Protein AF-A0A2U1TTC2-F1 (afdb_monomer)

Foldseek 3Di:
DDDDDDDDDDDDDDADEQDDDPDADWDWHANPDPNPGDIDTDGPQPPHLTWDWDWDDDPVDIDTQWIQTSVRDIDGPDFDADPNHTDDDPVRHDACVNVVHAHPVGDDDPDDDDQDDPDDRDDFDDPDPLAWTWDFDADPVGHTAWIFARHGSVARKTWTAGPVVRWIWIDHPPDIDIPDWDDDVPHTDDDPVVCCVVPPPPQCDDPNHHDPDDDDDDCVNVVHDDPVRVCVVPDPPPPWDKDKFQFPADPVQGAADDAQDKGKGWDPFQDQQKDKFKWWQFPNDIDGFQQDKADDPDPQWIAAWHWHDPHRTIIIIHGTNHYHDAACVGRVGPVRDGDTSHIMMMIIHDDD

Structure (mmCIF, N/CA/C/O backbone):
data_AF-A0A2U1TTC2-F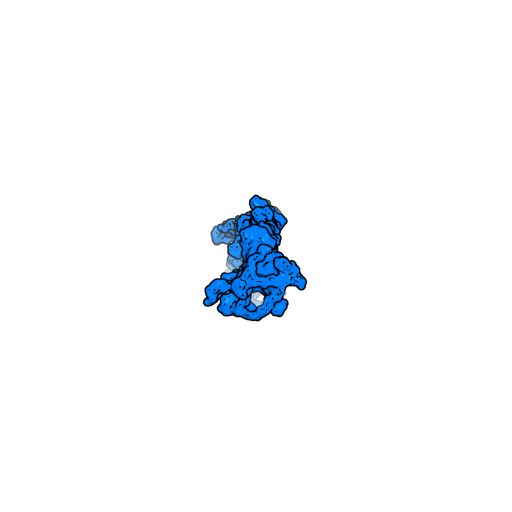1
#
_entry.id   AF-A0A2U1TTC2-F1
#
loop_
_atom_site.group_PDB
_atom_site.id
_atom_site.type_symbol
_atom_site.label_atom_id
_atom_site.label_alt_id
_atom_site.label_comp_id
_atom_site.label_asym_id
_atom_site.label_entity_id
_atom_site.label_seq_id
_atom_site.pdbx_PDB_ins_code
_atom_site.Cartn_x
_atom_site.Cartn_y
_atom_site.Cartn_z
_atom_site.occupancy
_atom_site.B_iso_or_equiv
_atom_site.auth_seq_id
_atom_site.auth_comp_id
_atom_site.auth_asym_id
_atom_site.auth_atom_id
_atom_site.pdbx_PDB_model_num
ATOM 1 N N . MET A 1 1 ? 50.979 -3.657 -69.837 1.00 48.69 1 MET A N 1
ATOM 2 C CA . MET A 1 1 ? 50.082 -3.328 -70.963 1.00 48.69 1 MET A CA 1
ATOM 3 C C . MET A 1 1 ? 49.169 -2.208 -70.510 1.00 48.69 1 MET A C 1
ATOM 5 O O . MET A 1 1 ? 48.364 -2.427 -69.617 1.00 48.69 1 MET A O 1
ATOM 9 N N . THR A 1 2 ? 49.358 -1.010 -71.051 1.00 54.16 2 THR A N 1
ATOM 10 C CA . THR A 1 2 ? 48.426 0.111 -70.911 1.00 54.16 2 THR A CA 1
ATOM 11 C C . THR A 1 2 ? 47.509 0.087 -72.127 1.00 54.16 2 THR A C 1
ATOM 13 O O . THR A 1 2 ? 47.972 0.013 -73.261 1.00 54.16 2 THR A O 1
ATOM 16 N N . GLY A 1 3 ? 46.204 0.069 -71.892 1.00 69.56 3 GLY A N 1
ATOM 17 C CA . GLY A 1 3 ? 45.194 0.078 -72.938 1.00 69.56 3 GLY A CA 1
ATOM 18 C C . GLY A 1 3 ? 44.006 0.872 -72.434 1.00 69.56 3 GLY A C 1
ATOM 19 O O . GLY A 1 3 ? 43.542 0.647 -71.319 1.00 69.56 3 GLY A O 1
ATOM 20 N N . GLN A 1 4 ? 43.555 1.828 -73.233 1.00 79.81 4 GLN A N 1
ATOM 21 C CA . GLN A 1 4 ? 42.378 2.631 -72.950 1.00 79.81 4 GLN A CA 1
ATOM 22 C C . GLN A 1 4 ? 41.343 2.325 -74.027 1.00 79.81 4 GLN A C 1
ATOM 24 O O . GLN A 1 4 ? 41.665 2.320 -75.213 1.00 79.81 4 GLN A O 1
ATOM 29 N N . LEU A 1 5 ? 40.104 2.075 -73.615 1.00 81.88 5 LEU A N 1
ATOM 30 C CA . LEU A 1 5 ? 38.966 1.988 -74.520 1.00 81.88 5 LEU A CA 1
ATOM 31 C C . LEU A 1 5 ? 38.130 3.259 -74.349 1.00 81.88 5 LEU A C 1
ATOM 33 O O . LEU A 1 5 ? 37.542 3.465 -73.291 1.00 81.88 5 LEU A O 1
ATOM 37 N N . ILE A 1 6 ? 38.104 4.114 -75.375 1.00 84.94 6 ILE A N 1
ATOM 38 C CA . ILE A 1 6 ? 37.292 5.341 -75.419 1.00 84.94 6 ILE A CA 1
ATOM 39 C C . ILE A 1 6 ? 36.127 5.109 -76.382 1.00 84.94 6 ILE A C 1
ATOM 41 O O . ILE A 1 6 ? 36.343 4.725 -77.530 1.00 84.94 6 ILE A O 1
ATOM 45 N N . ILE A 1 7 ? 34.893 5.334 -75.924 1.00 87.88 7 ILE A N 1
ATOM 46 C CA . ILE A 1 7 ? 33.671 5.152 -76.721 1.00 87.88 7 ILE A CA 1
ATOM 47 C C . ILE A 1 7 ? 32.817 6.410 -76.588 1.00 87.88 7 ILE A C 1
ATOM 49 O O . ILE A 1 7 ? 32.413 6.766 -75.488 1.00 87.88 7 ILE A O 1
ATOM 53 N N . ASN A 1 8 ? 32.528 7.070 -77.713 1.00 87.19 8 ASN A N 1
ATOM 54 C CA . ASN A 1 8 ? 31.884 8.390 -77.729 1.00 87.19 8 ASN A CA 1
ATOM 55 C C . ASN A 1 8 ? 30.349 8.366 -77.599 1.00 87.19 8 ASN A C 1
ATOM 57 O O . ASN A 1 8 ? 29.755 9.425 -77.429 1.00 87.19 8 ASN A O 1
ATOM 61 N N . ASN A 1 9 ? 29.691 7.206 -77.733 1.00 86.56 9 ASN A N 1
ATOM 62 C CA . ASN A 1 9 ? 28.224 7.128 -77.700 1.00 86.56 9 ASN A CA 1
ATOM 63 C C . ASN A 1 9 ? 27.706 5.920 -76.895 1.00 86.56 9 ASN A C 1
ATOM 65 O O . ASN A 1 9 ? 27.466 6.044 -75.700 1.00 86.56 9 ASN A O 1
ATOM 69 N N . VAL A 1 10 ? 27.573 4.734 -77.503 1.00 83.88 10 VAL A N 1
ATOM 70 C CA . VAL A 1 10 ? 27.053 3.532 -76.822 1.00 83.88 10 VAL A CA 1
ATOM 71 C C . VAL A 1 10 ? 27.993 2.347 -77.032 1.00 83.88 10 VAL A C 1
ATOM 73 O O . VAL A 1 10 ? 28.318 2.005 -78.166 1.00 83.88 10 VAL A O 1
ATOM 76 N N . LEU A 1 11 ? 28.385 1.683 -75.941 1.00 83.56 11 LEU A N 1
ATOM 77 C CA . LEU A 1 11 ? 28.982 0.346 -75.967 1.00 83.56 11 LEU A CA 1
ATOM 78 C C . LEU A 1 11 ? 27.873 -0.697 -75.802 1.00 83.56 11 LEU A C 1
ATOM 80 O O . LEU A 1 11 ? 27.229 -0.753 -74.756 1.00 83.56 11 LEU A O 1
ATOM 84 N N . LYS A 1 12 ? 27.671 -1.556 -76.805 1.00 77.88 12 LYS A N 1
ATOM 85 C CA . LYS A 1 12 ? 26.802 -2.733 -76.689 1.00 77.88 12 LYS A CA 1
ATOM 86 C C . LYS A 1 12 ? 27.653 -3.973 -76.425 1.00 77.88 12 LYS A C 1
ATOM 88 O O . LYS A 1 12 ? 28.491 -4.324 -77.248 1.00 77.88 12 LYS A O 1
ATOM 93 N N . VAL A 1 13 ? 27.397 -4.661 -75.316 1.00 74.50 13 VAL A N 1
ATOM 94 C CA . VAL A 1 13 ? 28.020 -5.953 -74.989 1.00 74.50 13 VAL A CA 1
ATOM 95 C C . VAL A 1 13 ? 26.999 -7.063 -75.253 1.00 74.50 13 VAL A C 1
ATOM 97 O O . VAL A 1 13 ? 25.886 -7.006 -74.736 1.00 74.50 13 VAL A O 1
ATOM 100 N N . ALA A 1 14 ? 27.349 -8.053 -76.077 1.00 66.56 14 ALA A N 1
ATOM 101 C CA . ALA A 1 14 ? 26.508 -9.218 -76.364 1.00 66.56 14 ALA A CA 1
ATOM 102 C C . ALA A 1 14 ? 27.113 -10.466 -75.704 1.00 66.56 14 ALA A C 1
ATOM 104 O O . ALA A 1 14 ? 28.291 -10.754 -75.901 1.00 66.56 14 ALA A O 1
ATOM 105 N N . GLY A 1 15 ? 26.319 -11.186 -74.907 1.00 65.69 15 GLY A N 1
ATOM 106 C CA . GLY A 1 15 ? 26.738 -12.401 -74.199 1.00 65.69 15 GLY A CA 1
ATOM 107 C C . GLY A 1 15 ? 25.999 -13.651 -74.684 1.00 65.69 15 GLY A C 1
ATOM 108 O O . GLY A 1 15 ? 24.868 -13.556 -75.161 1.00 65.69 15 GLY A O 1
ATOM 109 N N . GLY A 1 16 ? 26.638 -14.818 -74.558 1.00 65.88 16 GLY A N 1
ATOM 110 C CA . GLY A 1 16 ? 26.019 -16.135 -74.755 1.00 65.88 16 GLY A CA 1
ATOM 111 C C . GLY A 1 16 ? 25.424 -16.702 -73.457 1.00 65.88 16 GLY A C 1
ATOM 112 O O . GLY A 1 16 ? 25.809 -16.291 -72.361 1.00 65.88 16 GLY A O 1
ATOM 113 N N . ASN A 1 17 ? 24.490 -17.652 -73.566 1.00 69.12 17 ASN A N 1
ATOM 114 C CA . ASN A 1 17 ? 23.852 -18.282 -72.402 1.00 69.12 17 ASN A CA 1
ATOM 115 C C . ASN A 1 17 ? 24.882 -19.011 -71.516 1.00 69.12 17 ASN A C 1
ATOM 117 O O . ASN A 1 17 ? 25.714 -19.759 -72.023 1.00 69.12 17 ASN A O 1
ATOM 121 N N . GLY A 1 18 ? 24.799 -18.825 -70.191 1.00 68.00 18 GLY A N 1
ATOM 122 C CA . GLY A 1 18 ? 25.578 -19.599 -69.212 1.00 68.00 18 GLY A CA 1
ATOM 123 C C . GLY A 1 18 ? 27.082 -19.292 -69.144 1.00 68.00 18 GLY A C 1
ATOM 124 O O . GLY A 1 18 ? 27.832 -20.079 -68.574 1.00 68.00 18 GLY A O 1
ATOM 125 N N . PHE A 1 19 ? 27.544 -18.173 -69.706 1.00 72.56 19 PHE A N 1
ATOM 126 C CA . PHE A 1 19 ? 28.970 -17.840 -69.748 1.00 72.56 19 PHE A CA 1
ATOM 127 C C . PHE A 1 19 ? 29.526 -17.333 -68.398 1.00 72.56 19 PHE A C 1
ATOM 129 O O . PHE A 1 19 ? 28.945 -16.444 -67.770 1.00 72.56 19 PHE A O 1
ATOM 136 N N . LEU A 1 20 ? 30.691 -17.855 -67.989 1.00 74.06 20 LEU A N 1
ATOM 137 C CA . LEU A 1 20 ? 31.535 -17.346 -66.898 1.00 74.06 20 LEU A CA 1
ATOM 138 C C . LEU A 1 20 ? 32.937 -17.026 -67.450 1.00 74.06 20 LEU A C 1
ATOM 140 O O . LEU A 1 20 ? 33.469 -17.836 -68.212 1.00 74.06 20 LEU A O 1
ATOM 144 N N . PRO A 1 21 ? 33.566 -15.896 -67.072 1.00 84.06 21 PRO A N 1
ATOM 145 C CA . PRO A 1 21 ? 34.929 -15.599 -67.503 1.00 84.06 21 PRO A CA 1
ATOM 146 C C . PRO A 1 21 ? 35.925 -16.674 -67.050 1.00 84.06 21 PRO A C 1
ATOM 148 O O . PRO A 1 21 ? 35.938 -17.034 -65.879 1.00 84.06 21 PRO A O 1
ATOM 151 N N . GLY A 1 22 ? 36.767 -17.170 -67.962 1.00 84.69 22 GLY A N 1
ATOM 152 C CA . GLY A 1 22 ? 37.721 -18.257 -67.684 1.00 84.69 22 GLY A CA 1
ATOM 153 C C . GLY A 1 22 ? 39.096 -17.814 -67.166 1.00 84.69 22 GLY A C 1
ATOM 154 O O . GLY A 1 22 ? 39.973 -18.650 -66.969 1.00 84.69 22 GLY A O 1
ATOM 155 N N . SER A 1 23 ? 39.324 -16.512 -66.984 1.00 88.00 23 SER A N 1
ATOM 156 C CA . SER A 1 23 ? 40.625 -15.956 -66.600 1.00 88.00 23 SER A CA 1
ATOM 157 C C . SER A 1 23 ? 40.490 -14.797 -65.615 1.00 88.00 23 SER A C 1
ATOM 159 O O . SER A 1 23 ? 39.465 -14.113 -65.560 1.00 88.00 23 SER A O 1
ATOM 161 N N . GLN A 1 24 ? 41.541 -14.586 -64.813 1.00 89.88 24 GLN A N 1
ATOM 162 C CA . GLN A 1 24 ? 41.590 -13.519 -63.814 1.00 89.88 24 GLN A CA 1
ATOM 163 C C . GLN A 1 24 ? 41.398 -12.137 -64.454 1.00 89.88 24 GLN A C 1
ATOM 165 O O . GLN A 1 24 ? 42.012 -11.839 -65.474 1.00 89.88 24 GLN A O 1
ATOM 170 N N . GLY A 1 25 ? 40.565 -11.295 -63.839 1.00 87.50 25 GLY A N 1
ATOM 171 C CA . GLY A 1 25 ? 40.319 -9.930 -64.302 1.00 87.50 25 GLY A CA 1
ATOM 172 C C . GLY A 1 25 ? 38.913 -9.422 -63.992 1.00 87.50 25 GLY A C 1
ATOM 173 O O . GLY A 1 25 ? 38.082 -10.148 -63.443 1.00 87.50 25 GLY A O 1
ATOM 174 N N . ALA A 1 26 ? 38.663 -8.166 -64.359 1.00 88.19 26 ALA A N 1
ATOM 175 C CA . ALA A 1 26 ? 37.343 -7.550 -64.320 1.00 88.19 26 ALA A CA 1
ATOM 176 C C . ALA A 1 26 ? 36.621 -7.769 -65.657 1.00 88.19 26 ALA A C 1
ATOM 178 O O . ALA A 1 26 ? 37.182 -7.517 -66.722 1.00 88.19 26 ALA A O 1
ATOM 179 N N . HIS A 1 27 ? 35.374 -8.221 -65.596 1.00 86.38 27 HIS A N 1
ATOM 180 C CA . HIS A 1 27 ? 34.552 -8.575 -66.749 1.00 86.38 27 HIS A CA 1
ATOM 181 C C . HIS A 1 27 ? 33.156 -7.965 -66.608 1.00 86.38 27 HIS A C 1
ATOM 183 O O . HIS A 1 27 ? 32.620 -7.877 -65.503 1.00 86.38 27 HIS A O 1
ATOM 189 N N . ILE A 1 28 ? 32.550 -7.584 -67.734 1.00 86.69 28 ILE A N 1
ATOM 190 C CA . ILE A 1 28 ? 31.126 -7.238 -67.824 1.00 86.69 28 ILE A CA 1
ATOM 191 C C . ILE A 1 28 ? 30.448 -8.354 -68.614 1.00 86.69 28 ILE A C 1
ATOM 193 O O . ILE A 1 28 ? 30.819 -8.621 -69.757 1.00 86.69 28 ILE A O 1
ATOM 197 N N . CYS A 1 29 ? 29.469 -9.021 -68.010 1.00 79.94 29 CYS A N 1
ATOM 198 C CA . CYS A 1 29 ? 28.722 -10.111 -68.634 1.00 79.94 29 CYS A CA 1
ATOM 199 C C . CYS A 1 29 ? 27.241 -9.730 -68.767 1.00 79.94 29 CYS A C 1
ATOM 201 O O . CYS A 1 29 ? 26.704 -9.002 -67.936 1.00 79.94 29 CYS A O 1
ATOM 203 N N . TRP A 1 30 ? 26.567 -10.239 -69.800 1.00 78.50 30 TRP A N 1
ATOM 204 C CA . TRP A 1 30 ? 25.139 -10.011 -70.052 1.00 78.50 30 TRP A CA 1
ATOM 205 C C . TRP A 1 30 ? 24.421 -11.351 -70.259 1.00 78.50 30 TRP A C 1
ATOM 207 O O . TRP A 1 30 ? 24.983 -12.247 -70.887 1.00 78.50 30 TRP A O 1
ATOM 217 N N . ASN A 1 31 ? 23.180 -11.487 -69.770 1.00 72.94 31 ASN A N 1
ATOM 218 C CA . ASN A 1 31 ? 22.322 -12.678 -69.937 1.00 72.94 31 ASN A CA 1
ATOM 219 C C . ASN A 1 31 ? 22.874 -13.990 -69.346 1.00 72.94 31 ASN A C 1
ATOM 221 O O . ASN A 1 31 ? 22.498 -15.077 -69.786 1.00 72.94 31 ASN A O 1
ATOM 225 N N . ARG A 1 32 ? 23.708 -13.925 -68.300 1.00 72.19 32 ARG A N 1
ATOM 226 C CA . ARG A 1 32 ? 24.266 -15.130 -67.659 1.00 72.19 32 ARG A CA 1
ATOM 227 C C . ARG A 1 32 ? 23.190 -16.126 -67.197 1.00 72.19 32 ARG A C 1
ATOM 229 O O . ARG A 1 32 ? 23.394 -17.331 -67.306 1.00 72.19 32 ARG A O 1
ATOM 236 N N . VAL A 1 33 ? 22.049 -15.638 -66.703 1.00 71.06 33 VAL A N 1
ATOM 237 C CA . VAL A 1 33 ? 20.916 -16.467 -66.256 1.00 71.06 33 VAL A CA 1
ATOM 238 C C . VAL A 1 33 ? 19.823 -16.483 -67.332 1.00 71.06 33 VAL A C 1
ATOM 240 O O . VAL A 1 33 ? 19.015 -15.558 -67.380 1.00 71.06 33 VAL A O 1
ATOM 243 N N . ASN A 1 34 ? 19.823 -17.510 -68.194 1.00 68.50 34 ASN A N 1
ATOM 244 C CA . ASN A 1 34 ? 18.779 -17.881 -69.173 1.00 68.50 34 ASN A CA 1
ATOM 245 C C . ASN A 1 34 ? 17.936 -16.721 -69.757 1.00 68.50 34 ASN A C 1
ATOM 247 O O . ASN A 1 34 ? 16.712 -16.742 -69.673 1.00 68.50 34 ASN A O 1
ATOM 251 N N . GLY A 1 35 ? 18.570 -15.696 -70.338 1.00 67.12 35 GLY A N 1
ATOM 252 C CA . GLY A 1 35 ? 17.855 -14.609 -71.031 1.00 67.12 35 GLY A CA 1
ATOM 253 C C . GLY A 1 35 ? 17.111 -13.603 -70.137 1.00 67.12 35 GLY A C 1
ATOM 254 O O . GLY A 1 35 ? 16.338 -12.803 -70.651 1.00 67.12 35 GLY A O 1
ATOM 255 N N . SER A 1 36 ? 17.360 -13.595 -68.822 1.00 72.69 36 SER A N 1
ATOM 256 C CA . SER A 1 36 ? 16.731 -12.679 -67.847 1.00 72.69 36 SER A CA 1
ATOM 257 C C . SER A 1 36 ? 17.134 -11.198 -67.959 1.00 72.69 36 SER A C 1
ATOM 259 O O . SER A 1 36 ? 16.668 -10.384 -67.167 1.00 72.69 36 SER A O 1
ATOM 261 N N . GLY A 1 37 ? 18.004 -10.816 -68.902 1.00 73.94 37 GLY A N 1
ATOM 262 C CA . GLY A 1 37 ? 18.391 -9.415 -69.116 1.00 73.94 37 GLY A CA 1
ATOM 263 C C . GLY A 1 37 ? 19.334 -8.829 -68.059 1.00 73.94 37 GLY A C 1
ATOM 264 O O . GLY A 1 37 ? 19.561 -7.623 -68.053 1.00 73.94 37 GLY A O 1
ATOM 265 N N . ARG A 1 38 ? 19.884 -9.647 -67.152 1.00 80.44 38 ARG A N 1
ATOM 266 C CA . ARG A 1 38 ? 20.787 -9.183 -66.089 1.00 80.44 38 ARG A CA 1
ATOM 267 C C . ARG A 1 38 ? 22.194 -8.881 -66.620 1.00 80.44 38 ARG A C 1
ATOM 269 O O . ARG A 1 38 ? 22.813 -9.735 -67.261 1.00 80.44 38 ARG A O 1
ATOM 276 N N . THR A 1 39 ? 22.707 -7.704 -66.265 1.00 83.44 39 THR A N 1
ATOM 277 C CA . THR A 1 39 ? 24.129 -7.343 -66.371 1.00 83.44 39 THR A CA 1
ATOM 278 C C . THR A 1 39 ? 24.859 -7.751 -65.098 1.00 83.44 39 THR A C 1
ATOM 280 O O . THR A 1 39 ? 24.407 -7.436 -63.998 1.00 83.44 39 THR A O 1
ATOM 283 N N . ASP A 1 40 ? 26.006 -8.404 -65.238 1.00 85.12 40 ASP A N 1
ATOM 284 C CA . ASP A 1 40 ? 26.889 -8.754 -64.131 1.00 85.12 40 ASP A CA 1
ATOM 285 C C . ASP A 1 40 ? 28.235 -8.032 -64.283 1.00 85.12 40 ASP A C 1
ATOM 287 O O . ASP A 1 40 ? 28.845 -8.048 -65.354 1.00 85.12 40 ASP A O 1
ATOM 291 N N . LEU A 1 41 ? 28.717 -7.441 -63.190 1.00 89.12 41 LEU A N 1
ATOM 292 C CA . LEU A 1 41 ? 30.112 -7.032 -63.039 1.00 89.12 41 LEU A CA 1
ATOM 293 C C . LEU A 1 41 ? 30.835 -8.160 -62.305 1.00 89.12 41 LEU A C 1
ATOM 295 O O . LEU A 1 41 ? 30.484 -8.491 -61.172 1.00 89.12 41 LEU A O 1
ATOM 299 N N . VAL A 1 42 ? 31.817 -8.781 -62.950 1.00 88.38 42 VAL A N 1
ATOM 300 C CA . VAL A 1 42 ? 32.493 -9.974 -62.435 1.00 88.38 42 VAL A CA 1
ATOM 301 C C . VAL A 1 42 ? 33.971 -9.680 -62.249 1.00 88.38 42 VAL A C 1
ATOM 303 O O . VAL A 1 42 ? 34.690 -9.449 -63.213 1.00 88.38 42 VAL A O 1
ATOM 306 N N . ASN A 1 43 ? 34.448 -9.756 -61.011 1.00 90.88 43 ASN A N 1
ATOM 307 C CA . ASN A 1 43 ? 35.872 -9.841 -60.727 1.00 90.88 43 ASN A CA 1
ATOM 308 C C . ASN A 1 43 ? 36.245 -11.322 -60.593 1.00 90.88 43 ASN A C 1
ATOM 310 O O . ASN A 1 43 ? 36.044 -11.933 -59.539 1.00 90.88 43 ASN A O 1
ATOM 314 N N . HIS A 1 44 ? 36.781 -11.917 -61.658 1.00 91.38 44 HIS A N 1
ATOM 315 C CA . HIS A 1 44 ? 37.331 -13.265 -61.596 1.00 91.38 44 HIS A CA 1
ATOM 316 C C . HIS A 1 44 ? 38.650 -13.201 -60.823 1.00 91.38 44 HIS A C 1
ATOM 318 O O . HIS A 1 44 ? 39.675 -12.769 -61.344 1.00 91.38 44 HIS A O 1
ATOM 324 N N . LYS A 1 45 ? 38.639 -13.616 -59.555 1.00 89.31 45 LYS A N 1
ATOM 325 C CA . LYS A 1 45 ? 39.786 -13.446 -58.649 1.00 89.31 45 LYS A CA 1
ATOM 326 C C . LYS A 1 45 ? 40.989 -14.345 -58.969 1.00 89.31 45 LYS A C 1
ATOM 328 O O . LYS A 1 45 ? 42.081 -14.095 -58.458 1.00 89.31 45 LYS A O 1
ATOM 333 N N . GLY A 1 46 ? 40.807 -15.388 -59.784 1.00 88.81 46 GLY A N 1
ATOM 334 C CA . GLY A 1 46 ? 41.812 -16.441 -59.965 1.00 88.81 46 GLY A CA 1
ATOM 335 C C . GLY A 1 46 ? 42.232 -17.037 -58.613 1.00 88.81 46 GLY A C 1
ATOM 336 O O . GLY A 1 46 ? 41.385 -17.339 -57.767 1.00 88.81 46 GLY A O 1
ATOM 337 N N . ASN A 1 47 ? 43.542 -17.121 -58.375 1.00 87.81 47 ASN A N 1
ATOM 338 C CA . ASN A 1 47 ? 44.102 -17.582 -57.097 1.00 87.81 47 ASN A CA 1
ATOM 339 C C . ASN A 1 47 ? 44.174 -16.484 -56.013 1.00 87.81 47 ASN A C 1
ATOM 341 O O . ASN A 1 47 ? 44.523 -16.779 -54.876 1.00 87.81 47 ASN A O 1
ATOM 345 N N . GLY A 1 48 ? 43.848 -15.227 -56.339 1.00 88.94 48 GLY A N 1
ATOM 346 C CA . GLY A 1 48 ? 43.877 -14.106 -55.395 1.00 88.94 48 GLY A CA 1
ATOM 347 C C . GLY A 1 48 ? 42.615 -13.977 -54.530 1.00 88.94 48 GLY A C 1
ATOM 348 O O . GLY A 1 48 ? 41.669 -14.765 -54.644 1.00 88.94 48 GLY A O 1
ATOM 349 N N . GLY A 1 49 ? 42.595 -12.940 -53.682 1.00 86.38 49 GLY A N 1
ATOM 350 C CA . GLY A 1 49 ? 41.445 -12.581 -52.841 1.00 86.38 49 GLY A CA 1
ATOM 351 C C . GLY A 1 49 ? 40.274 -11.990 -53.635 1.00 86.38 49 GLY A C 1
ATOM 352 O O . GLY A 1 49 ? 39.132 -12.381 -53.422 1.00 86.38 49 GLY A O 1
ATOM 353 N N . GLY A 1 50 ? 40.555 -11.128 -54.615 1.00 90.75 50 GLY A N 1
ATOM 354 C CA . GLY A 1 50 ? 39.526 -10.425 -55.388 1.00 90.75 50 GLY A CA 1
ATOM 355 C C . GLY A 1 50 ? 38.791 -9.340 -54.592 1.00 90.75 50 GLY A C 1
ATOM 356 O O . GLY A 1 50 ? 39.188 -9.014 -53.477 1.00 90.75 50 GLY A O 1
ATOM 357 N N . GLY A 1 51 ? 37.736 -8.778 -55.185 1.00 93.06 51 GLY A N 1
ATOM 358 C CA . GLY A 1 51 ? 36.905 -7.727 -54.594 1.00 93.06 51 GLY A CA 1
ATOM 359 C C . GLY A 1 51 ? 36.541 -6.644 -55.609 1.00 93.06 51 GLY A C 1
ATOM 360 O O . GLY A 1 51 ? 36.858 -6.764 -56.794 1.00 93.06 51 GLY A O 1
ATOM 361 N N . PHE A 1 52 ? 35.893 -5.587 -55.130 1.00 95.38 52 PHE A N 1
ATOM 362 C CA . PHE A 1 52 ? 35.624 -4.364 -55.890 1.00 95.38 52 PHE A CA 1
ATOM 363 C C . PHE A 1 52 ? 35.917 -3.148 -55.016 1.00 95.38 52 PHE A C 1
ATOM 365 O O . PHE A 1 52 ? 35.604 -3.169 -53.830 1.00 95.38 52 PHE A O 1
ATOM 372 N N . VAL A 1 53 ? 36.485 -2.090 -55.593 1.00 94.81 53 VAL A N 1
ATOM 373 C CA . VAL A 1 53 ? 36.740 -0.826 -54.889 1.00 94.81 53 VAL A CA 1
ATOM 374 C C . VAL A 1 53 ? 36.275 0.333 -55.763 1.00 94.81 53 VAL A C 1
ATOM 376 O O . VAL A 1 53 ? 36.529 0.342 -56.967 1.00 94.81 53 VAL A O 1
ATOM 379 N N . PHE A 1 54 ? 35.595 1.300 -55.155 1.00 95.75 54 PHE A N 1
ATOM 380 C CA . PHE A 1 54 ? 35.115 2.517 -55.798 1.00 95.75 54 PHE A CA 1
ATOM 381 C C . PHE A 1 54 ? 35.961 3.697 -55.315 1.00 95.75 54 PHE A C 1
ATOM 383 O O . PHE A 1 54 ? 35.887 4.064 -54.145 1.00 95.75 54 PHE A O 1
ATOM 390 N N . TRP A 1 55 ? 36.752 4.287 -56.211 1.00 95.19 55 TRP A N 1
ATOM 391 C CA . TRP A 1 55 ? 37.600 5.451 -55.937 1.00 95.19 55 TRP A CA 1
ATOM 392 C C . TRP A 1 55 ? 37.007 6.717 -56.556 1.00 95.19 55 TRP A C 1
ATOM 394 O O . TRP A 1 55 ? 36.355 6.655 -57.599 1.00 95.19 55 TRP A O 1
ATOM 404 N N . ASN A 1 56 ? 37.253 7.861 -55.928 1.00 95.25 56 ASN A N 1
ATOM 405 C CA . ASN A 1 56 ? 36.971 9.180 -56.480 1.00 95.25 56 ASN A CA 1
ATOM 406 C C . ASN A 1 56 ? 38.149 10.114 -56.208 1.00 95.25 56 ASN A C 1
ATOM 408 O O . ASN A 1 56 ? 38.693 10.117 -55.102 1.00 95.25 56 ASN A O 1
ATOM 412 N N . GLY A 1 57 ? 38.530 10.917 -57.193 1.00 92.44 57 GLY A N 1
ATOM 413 C CA . GLY A 1 57 ? 39.723 11.741 -57.093 1.00 92.44 57 GLY A CA 1
ATOM 414 C C . GLY A 1 57 ? 40.197 12.283 -58.431 1.00 92.44 57 GLY A C 1
ATOM 415 O O . GLY A 1 57 ? 39.547 12.098 -59.461 1.00 92.44 57 GLY A O 1
ATOM 416 N N . ASP A 1 58 ? 41.348 12.936 -58.399 1.00 94.31 58 ASP A N 1
ATOM 417 C CA . ASP A 1 58 ? 42.039 13.495 -59.555 1.00 94.31 58 ASP A CA 1
ATOM 418 C C . ASP A 1 58 ? 43.392 12.795 -59.794 1.00 94.31 58 ASP A C 1
ATOM 420 O O . ASP A 1 58 ? 43.680 11.722 -59.253 1.00 94.31 58 ASP A O 1
ATOM 424 N N . ASP A 1 59 ? 44.220 13.378 -60.659 1.00 90.81 59 ASP A N 1
ATOM 425 C CA . ASP A 1 59 ? 45.550 12.877 -61.011 1.00 90.81 59 ASP A CA 1
ATOM 426 C C . ASP A 1 59 ? 46.562 12.941 -59.852 1.00 90.81 59 ASP A C 1
ATOM 428 O O . ASP A 1 59 ? 47.664 12.404 -59.968 1.00 90.81 59 ASP A O 1
ATOM 432 N N . LYS A 1 60 ? 46.201 13.577 -58.732 1.00 92.56 60 LYS A N 1
ATOM 433 C CA . LYS A 1 60 ? 47.083 13.843 -57.588 1.00 92.56 60 LYS A CA 1
ATOM 434 C C . LYS A 1 60 ? 46.570 13.243 -56.284 1.00 92.56 60 LYS A C 1
ATOM 436 O O . LYS A 1 60 ? 47.373 12.996 -55.385 1.00 92.56 60 LYS A O 1
ATOM 441 N N . SER A 1 61 ? 45.267 13.007 -56.152 1.00 93.62 61 SER A N 1
ATOM 442 C CA . SER A 1 61 ? 44.641 12.500 -54.933 1.00 93.62 61 SER A CA 1
ATOM 443 C C . SER A 1 61 ? 43.464 11.585 -55.245 1.00 93.62 61 SER A C 1
ATOM 445 O O . SER A 1 61 ? 42.608 11.919 -56.054 1.00 93.62 61 SER A O 1
ATOM 447 N N . GLN A 1 62 ? 43.398 10.435 -54.575 1.00 94.19 62 GLN A N 1
ATOM 448 C CA . GLN A 1 62 ? 42.332 9.443 -54.722 1.00 94.19 62 GLN A CA 1
ATOM 449 C C . GLN A 1 62 ? 41.773 9.079 -53.343 1.00 94.19 62 GLN A C 1
ATOM 451 O O . GLN A 1 62 ? 42.532 8.860 -52.401 1.00 94.19 62 GLN A O 1
ATOM 456 N N . THR A 1 63 ? 40.447 9.003 -53.224 1.00 94.94 63 THR A N 1
ATOM 457 C CA . THR A 1 63 ? 39.722 8.623 -52.000 1.00 94.94 63 THR A CA 1
ATOM 458 C C . THR A 1 63 ? 38.813 7.429 -52.270 1.00 94.94 63 THR A C 1
ATOM 460 O O . THR A 1 63 ? 38.029 7.444 -53.219 1.00 94.94 63 THR A O 1
ATOM 463 N N . GLU A 1 64 ? 38.885 6.396 -51.431 1.00 96.19 64 GLU A N 1
ATOM 464 C CA . GLU A 1 64 ? 37.973 5.252 -51.504 1.00 96.19 64 GLU A CA 1
ATOM 465 C C . GLU A 1 64 ? 36.597 5.657 -50.962 1.00 96.19 64 GLU A C 1
ATOM 467 O O . GLU A 1 64 ? 36.471 6.138 -49.834 1.00 96.19 64 GLU A O 1
ATOM 472 N N . LEU A 1 65 ? 35.550 5.451 -51.756 1.00 96.31 65 LEU A N 1
ATOM 473 C CA . LEU A 1 65 ? 34.163 5.682 -51.354 1.00 96.31 65 LEU A CA 1
ATOM 474 C C . LEU A 1 65 ? 33.554 4.440 -50.695 1.00 96.31 65 LEU A C 1
ATOM 476 O O 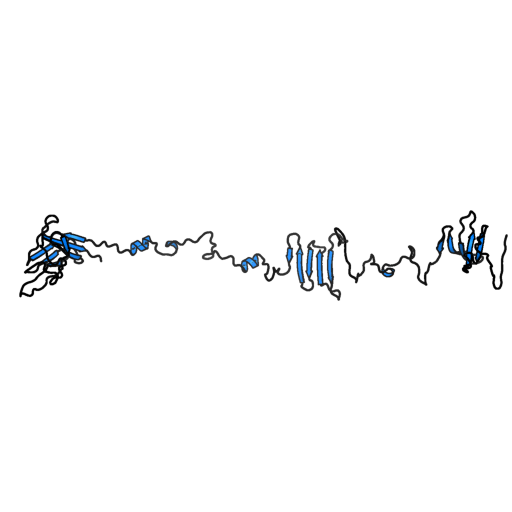. LEU A 1 65 ? 32.853 4.553 -49.685 1.00 96.31 65 LEU A O 1
ATOM 480 N N . ALA A 1 66 ? 33.805 3.269 -51.283 1.00 97.38 66 ALA A N 1
ATOM 481 C CA . ALA A 1 66 ? 33.331 1.981 -50.797 1.00 97.38 66 ALA A CA 1
ATOM 482 C C . ALA A 1 66 ? 34.143 0.819 -51.389 1.00 97.38 66 ALA A C 1
ATOM 484 O O . ALA A 1 66 ? 34.681 0.928 -52.494 1.00 97.38 66 ALA A O 1
ATOM 485 N N . SER A 1 67 ? 34.137 -0.326 -50.712 1.00 96.50 67 SER A N 1
ATOM 486 C CA . SER A 1 67 ? 34.704 -1.575 -51.218 1.00 96.50 67 SER A CA 1
ATOM 487 C C . SER A 1 67 ? 33.882 -2.801 -50.837 1.00 96.50 67 SER A C 1
ATOM 489 O O . SER A 1 67 ? 33.230 -2.851 -49.798 1.00 96.50 67 SER A O 1
ATOM 491 N N . LEU A 1 68 ? 33.923 -3.814 -51.699 1.00 96.75 68 LEU A N 1
ATOM 492 C CA . LEU A 1 68 ? 33.478 -5.175 -51.426 1.00 96.75 68 LEU A CA 1
ATOM 493 C C . LEU A 1 68 ? 34.718 -6.054 -51.304 1.00 96.75 68 LEU A C 1
ATOM 495 O O . LEU A 1 68 ? 35.460 -6.216 -52.278 1.00 96.75 68 LEU A O 1
ATOM 499 N N . ASN A 1 69 ? 34.944 -6.624 -50.122 1.00 94.44 69 ASN A N 1
ATOM 500 C CA . ASN A 1 69 ? 36.068 -7.534 -49.916 1.00 94.44 69 ASN A CA 1
ATOM 501 C C . ASN A 1 69 ? 35.800 -8.922 -50.533 1.00 94.44 69 ASN A C 1
ATOM 503 O O . ASN A 1 69 ? 34.716 -9.218 -51.039 1.00 94.44 69 ASN A O 1
ATOM 507 N N . SER A 1 70 ? 36.790 -9.808 -50.446 1.00 91.25 70 SER A N 1
ATOM 508 C CA . SER A 1 70 ? 36.711 -11.185 -50.951 1.00 91.25 70 SER A CA 1
ATOM 509 C C . SER A 1 70 ? 35.627 -12.050 -50.294 1.00 91.25 70 SER A C 1
ATOM 511 O O . SER A 1 70 ? 35.196 -13.038 -50.885 1.00 91.25 70 SER A O 1
ATOM 513 N N . ALA A 1 71 ? 35.177 -11.681 -49.091 1.00 92.69 71 ALA A N 1
ATOM 514 C CA . ALA A 1 71 ? 34.097 -12.339 -48.360 1.00 92.69 71 ALA A CA 1
ATOM 515 C C . ALA A 1 71 ? 32.706 -11.751 -48.681 1.00 92.69 71 ALA A C 1
ATOM 517 O O . ALA A 1 71 ? 31.706 -12.225 -48.149 1.00 92.69 71 ALA A O 1
ATOM 518 N N . GLY A 1 72 ? 32.628 -10.722 -49.533 1.00 93.00 72 GLY A N 1
ATOM 519 C CA . GLY A 1 72 ? 31.381 -10.043 -49.894 1.00 93.00 72 GLY A CA 1
ATOM 520 C C . GLY A 1 72 ? 30.906 -8.999 -48.879 1.00 93.00 72 GLY A C 1
ATOM 521 O O . GLY A 1 72 ? 29.776 -8.529 -48.978 1.00 93.00 72 GLY A O 1
ATOM 522 N N . SER A 1 73 ? 31.737 -8.617 -47.906 1.00 95.50 73 SER A N 1
ATOM 523 C CA . SER A 1 73 ? 31.413 -7.534 -46.973 1.00 95.50 73 SER A CA 1
ATOM 524 C C . SER A 1 73 ? 31.595 -6.175 -47.643 1.00 95.50 73 SER A C 1
ATOM 526 O O . SER A 1 73 ? 32.648 -5.912 -48.226 1.00 95.50 73 SER A O 1
ATOM 528 N N . LEU A 1 74 ? 30.579 -5.319 -47.525 1.00 95.19 74 LEU A N 1
ATOM 529 C CA . LEU A 1 74 ? 30.610 -3.936 -47.988 1.00 95.19 74 LEU A CA 1
ATOM 530 C C . LEU A 1 74 ? 31.179 -3.022 -46.897 1.00 95.19 74 LEU A C 1
ATOM 532 O O . LEU A 1 74 ? 30.636 -2.948 -45.796 1.00 95.19 74 LEU A O 1
ATOM 536 N N . PHE A 1 75 ? 32.222 -2.278 -47.237 1.00 94.94 75 PHE A N 1
ATOM 537 C CA . PHE A 1 75 ? 32.771 -1.187 -46.444 1.00 94.94 75 PHE A CA 1
ATOM 538 C C . PHE A 1 75 ? 32.446 0.121 -47.152 1.00 94.94 75 PHE A C 1
ATOM 540 O O . PHE A 1 75 ? 32.584 0.218 -48.367 1.00 94.94 75 PHE A O 1
ATOM 547 N N . VAL A 1 76 ? 31.980 1.118 -46.405 1.00 95.25 76 VAL A N 1
ATOM 548 C CA . VAL A 1 76 ? 31.630 2.435 -46.946 1.00 95.25 76 VAL A CA 1
ATOM 549 C C . VAL A 1 76 ? 32.298 3.485 -46.078 1.00 95.25 76 VAL A C 1
ATOM 551 O O . VAL A 1 76 ? 32.128 3.466 -44.859 1.00 95.25 76 VAL A O 1
ATOM 554 N N . THR A 1 77 ? 33.026 4.407 -46.702 1.00 93.62 77 THR A N 1
ATOM 555 C CA . THR A 1 77 ? 33.707 5.507 -46.001 1.00 93.62 77 THR A CA 1
ATOM 556 C C . THR A 1 77 ? 32.704 6.516 -45.440 1.00 93.62 77 THR A C 1
ATOM 558 O O . THR A 1 77 ? 32.909 7.092 -44.376 1.00 93.62 77 THR A O 1
ATOM 561 N N . GLY A 1 78 ? 31.597 6.726 -46.158 1.00 92.31 78 GLY A N 1
ATOM 562 C CA . GLY A 1 78 ? 30.511 7.619 -45.765 1.00 92.31 78 GLY A CA 1
ATOM 563 C C . GLY A 1 78 ? 29.359 6.911 -45.050 1.00 92.31 78 GLY A C 1
ATOM 564 O O . GLY A 1 78 ? 29.510 6.255 -44.019 1.00 92.31 78 GLY A O 1
ATOM 565 N N . THR A 1 79 ? 28.153 7.086 -45.588 1.00 94.12 79 THR A N 1
ATOM 566 C CA . THR A 1 79 ? 26.925 6.554 -44.996 1.00 94.12 79 THR A CA 1
ATOM 567 C C . THR A 1 79 ? 26.265 5.503 -45.878 1.00 94.12 79 THR A C 1
ATOM 569 O O . THR A 1 79 ? 26.309 5.577 -47.099 1.00 94.12 79 THR A O 1
ATOM 572 N N . ILE A 1 80 ? 25.612 4.536 -45.238 1.00 95.00 80 ILE A N 1
ATOM 573 C CA . ILE A 1 80 ? 24.662 3.620 -45.869 1.00 95.00 80 ILE A CA 1
ATOM 574 C C . ILE A 1 80 ? 23.265 4.165 -45.583 1.00 95.00 80 ILE A C 1
ATOM 576 O O . ILE A 1 80 ? 22.866 4.259 -44.416 1.00 95.00 80 ILE A O 1
ATOM 580 N N . SER A 1 81 ? 22.542 4.536 -46.633 1.00 94.69 81 SER A N 1
ATOM 581 C CA . SER A 1 81 ? 21.175 5.037 -46.528 1.00 94.69 81 SER A CA 1
ATOM 582 C C . SER A 1 81 ? 20.230 4.165 -47.346 1.00 94.69 81 SER A C 1
ATOM 584 O O . SER A 1 81 ? 20.527 3.841 -48.492 1.00 94.69 81 SER A O 1
ATOM 586 N N . GLU A 1 82 ? 19.092 3.808 -46.764 1.00 95.50 82 GLU A N 1
ATOM 587 C CA . GLU A 1 82 ? 18.011 3.064 -47.404 1.00 95.50 82 GLU A CA 1
ATOM 588 C C . GLU A 1 82 ? 16.792 3.981 -47.505 1.00 95.50 82 GLU A C 1
ATOM 590 O O . GLU A 1 82 ? 16.372 4.576 -46.513 1.00 95.50 82 GLU A O 1
ATOM 595 N N . SER A 1 83 ? 16.252 4.157 -48.715 1.00 95.06 83 SER A N 1
ATOM 596 C CA . SER A 1 83 ? 15.109 5.054 -48.970 1.00 95.06 83 SER A CA 1
ATOM 597 C C . SER A 1 83 ? 15.285 6.467 -48.379 1.00 95.06 83 SER A C 1
ATOM 599 O O . SER A 1 83 ? 14.355 7.065 -47.841 1.00 95.06 83 SER A O 1
ATOM 601 N N . GLY A 1 84 ? 16.513 6.999 -48.432 1.00 93.19 84 GLY A N 1
ATOM 602 C CA . GLY A 1 84 ? 16.858 8.320 -47.893 1.00 93.19 84 GLY A CA 1
ATOM 603 C C . GLY A 1 84 ? 17.022 8.388 -46.368 1.00 93.19 84 GLY A C 1
ATOM 604 O O . GLY A 1 84 ? 17.240 9.474 -45.834 1.00 93.19 84 GLY A O 1
ATOM 605 N N . LYS A 1 85 ? 16.941 7.263 -45.646 1.00 93.81 85 LYS A N 1
ATOM 606 C CA . LYS A 1 85 ? 17.169 7.181 -44.196 1.00 93.81 85 LYS A CA 1
ATOM 607 C C . LYS A 1 85 ? 18.495 6.498 -43.894 1.00 93.81 85 LYS A C 1
ATOM 609 O O . LYS A 1 85 ? 18.827 5.483 -44.498 1.00 93.81 85 LYS A O 1
ATOM 614 N N . ARG A 1 86 ? 19.255 7.035 -42.938 1.00 94.50 86 ARG A N 1
ATOM 615 C CA . ARG A 1 86 ? 20.518 6.427 -42.508 1.00 94.50 86 ARG A CA 1
ATOM 616 C C . ARG A 1 86 ? 20.241 5.094 -41.814 1.00 94.50 86 ARG A C 1
ATOM 618 O O . ARG A 1 86 ? 19.494 5.048 -40.844 1.00 94.50 86 ARG A O 1
ATOM 625 N N . VAL A 1 87 ? 20.915 4.038 -42.259 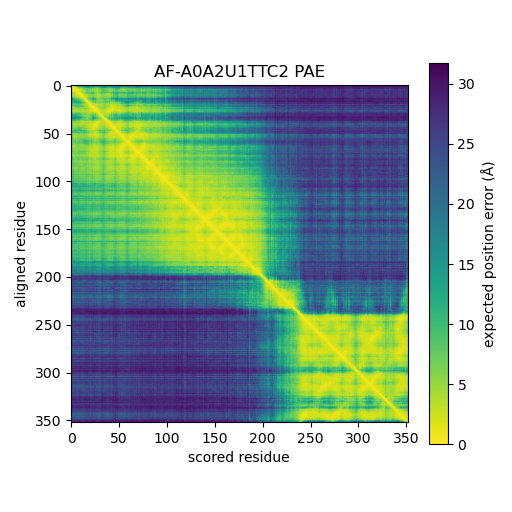1.00 95.69 87 VAL A N 1
ATOM 626 C CA . VAL A 1 87 ? 20.843 2.715 -41.624 1.00 95.69 87 VAL A CA 1
ATOM 627 C C . VAL A 1 87 ? 21.470 2.751 -40.224 1.00 95.69 87 VAL A C 1
ATOM 629 O O . VAL A 1 87 ? 22.554 3.319 -40.031 1.00 95.69 87 VAL A O 1
ATOM 632 N N . TYR A 1 88 ? 20.801 2.148 -39.239 1.00 96.25 88 TYR A N 1
ATOM 633 C CA . TYR A 1 88 ? 21.312 2.024 -37.873 1.00 96.25 88 TYR A CA 1
ATOM 634 C C . TYR A 1 88 ? 22.486 1.037 -37.783 1.00 96.25 88 TYR A C 1
ATOM 636 O O . TYR A 1 88 ? 22.505 -0.001 -38.438 1.00 96.25 88 TYR A O 1
ATOM 644 N N . SER A 1 89 ? 23.494 1.369 -36.976 1.00 93.25 89 SER A N 1
ATOM 645 C CA . SER A 1 89 ? 24.704 0.556 -36.761 1.00 93.25 89 SER A CA 1
ATOM 646 C C . SER A 1 89 ? 25.373 0.925 -35.429 1.00 93.25 89 SER A C 1
ATOM 648 O O . SER A 1 89 ? 24.997 1.929 -34.829 1.00 93.25 89 SER A O 1
ATOM 650 N N . PRO A 1 90 ? 26.413 0.216 -34.956 1.00 94.31 90 PRO A N 1
ATOM 651 C CA . PRO A 1 90 ? 27.184 0.666 -33.793 1.00 94.31 90 PRO A CA 1
ATOM 652 C C . PRO A 1 90 ? 27.767 2.089 -33.921 1.00 94.31 90 PRO A C 1
ATOM 654 O O . PRO A 1 90 ? 27.939 2.755 -32.902 1.00 94.31 90 PRO A O 1
ATOM 657 N N . ASN A 1 91 ? 28.004 2.569 -35.150 1.00 91.38 91 ASN A N 1
ATOM 658 C CA . ASN A 1 91 ? 28.455 3.937 -35.451 1.00 91.38 91 ASN A CA 1
ATOM 659 C C . ASN A 1 91 ? 27.296 4.927 -35.707 1.00 91.38 91 ASN A C 1
ATOM 661 O O . ASN A 1 91 ? 27.525 6.124 -35.832 1.00 91.38 91 ASN A O 1
ATOM 665 N N . ASN A 1 92 ? 26.057 4.438 -35.798 1.00 93.50 92 ASN A N 1
ATOM 666 C CA . ASN A 1 92 ? 24.824 5.220 -35.921 1.00 93.50 92 ASN A CA 1
ATOM 667 C C . ASN A 1 92 ? 23.732 4.535 -35.087 1.00 93.50 92 ASN A C 1
ATOM 669 O O . ASN A 1 92 ? 22.854 3.863 -35.633 1.00 93.50 92 ASN A O 1
ATOM 673 N N . LYS A 1 93 ? 23.867 4.576 -33.759 1.00 95.12 93 LYS A N 1
ATOM 674 C CA . LYS A 1 93 ? 22.969 3.844 -32.858 1.00 95.12 93 LYS A CA 1
ATOM 675 C C . LYS A 1 93 ? 21.590 4.513 -32.844 1.00 95.12 93 LYS A C 1
ATOM 677 O O . LYS A 1 93 ? 21.543 5.739 -32.752 1.00 95.12 93 LYS A O 1
ATOM 682 N N . PRO A 1 94 ? 20.489 3.747 -32.889 1.00 95.94 94 PRO A N 1
ATOM 683 C CA . PRO A 1 94 ? 19.168 4.320 -32.688 1.00 95.94 94 PRO A CA 1
ATOM 684 C C . PRO A 1 94 ? 19.022 4.807 -31.241 1.00 95.94 94 PRO A C 1
ATOM 686 O O . PRO A 1 94 ? 19.597 4.233 -30.311 1.00 95.94 94 PRO A O 1
ATOM 689 N N . THR A 1 95 ? 18.227 5.851 -31.043 1.00 94.44 95 THR A N 1
ATOM 690 C CA . THR A 1 95 ? 17.718 6.243 -29.726 1.00 94.44 95 THR A CA 1
ATOM 691 C C . THR A 1 95 ? 16.560 5.333 -29.313 1.00 94.44 95 THR A C 1
ATOM 693 O O . THR A 1 95 ? 15.955 4.663 -30.146 1.00 94.44 95 THR A O 1
ATOM 696 N N . ALA A 1 96 ? 16.198 5.326 -28.027 1.00 95.88 96 ALA A N 1
ATOM 697 C CA . ALA A 1 96 ? 15.015 4.592 -27.569 1.00 95.88 96 ALA A CA 1
ATOM 698 C C . ALA A 1 96 ? 13.737 5.056 -28.299 1.00 95.88 96 ALA A C 1
ATOM 700 O O . ALA A 1 96 ? 12.897 4.234 -28.652 1.00 95.88 96 ALA A O 1
ATOM 701 N N . ASN A 1 97 ? 13.640 6.355 -28.612 1.00 94.19 97 ASN A N 1
ATOM 702 C CA . ASN A 1 97 ? 12.531 6.923 -29.375 1.00 94.19 97 ASN A CA 1
ATOM 703 C C . ASN A 1 97 ? 12.474 6.398 -30.819 1.00 94.19 97 ASN A C 1
ATOM 705 O O . ASN A 1 97 ? 11.391 6.111 -31.315 1.00 94.19 97 ASN A O 1
ATOM 709 N N . ASP A 1 98 ? 13.627 6.216 -31.467 1.00 94.88 98 ASP A N 1
ATOM 710 C CA . ASP A 1 98 ? 13.700 5.701 -32.842 1.00 94.88 98 ASP A CA 1
ATOM 711 C C . ASP A 1 98 ? 13.128 4.281 -32.987 1.00 94.88 98 ASP A C 1
ATOM 713 O O . ASP A 1 98 ? 12.706 3.893 -34.074 1.00 94.88 98 ASP A O 1
ATOM 717 N N . VAL A 1 99 ? 13.107 3.505 -31.897 1.00 94.44 99 VAL A N 1
ATOM 718 C CA . VAL A 1 99 ? 12.643 2.106 -31.880 1.00 94.44 99 VAL A CA 1
ATOM 719 C C . VAL A 1 99 ? 11.439 1.870 -30.961 1.00 94.44 99 VAL A C 1
ATOM 721 O O . VAL A 1 99 ? 11.058 0.723 -30.743 1.00 94.44 99 VAL A O 1
ATOM 724 N N . GLY A 1 100 ? 10.838 2.927 -30.401 1.00 92.94 100 GLY A N 1
ATOM 725 C CA . GLY A 1 100 ? 9.689 2.818 -29.492 1.00 92.94 100 GLY A CA 1
ATOM 726 C C . GLY A 1 100 ? 9.984 2.118 -28.156 1.00 92.94 100 GLY A C 1
ATOM 727 O O . GLY A 1 100 ? 9.084 1.538 -27.553 1.00 92.94 100 GLY A O 1
ATOM 728 N N . ALA A 1 101 ? 11.234 2.144 -27.693 1.00 94.56 101 ALA A N 1
ATOM 729 C CA . ALA A 1 101 ? 11.654 1.556 -26.423 1.00 94.56 101 ALA A CA 1
ATOM 730 C C . ALA A 1 101 ? 11.592 2.567 -25.262 1.00 94.56 101 ALA A C 1
ATOM 732 O O . ALA A 1 101 ? 11.646 3.783 -25.458 1.00 94.56 101 ALA A O 1
ATOM 733 N N . LEU A 1 102 ? 11.550 2.064 -24.024 1.00 95.19 102 LEU A N 1
ATOM 734 C CA . LEU A 1 102 ? 11.738 2.887 -22.827 1.00 95.19 102 LEU A CA 1
ATOM 735 C C . LEU A 1 102 ? 13.223 3.258 -22.674 1.00 95.19 102 LEU A C 1
ATOM 737 O O . LEU A 1 102 ? 14.097 2.395 -22.752 1.00 95.19 102 LEU A O 1
ATOM 741 N N . SER A 1 103 ? 13.517 4.537 -22.437 1.00 95.56 103 SER A N 1
ATOM 742 C CA . SER A 1 103 ? 14.895 4.999 -22.233 1.00 95.56 103 SER A CA 1
ATOM 743 C C . SER A 1 103 ? 15.462 4.537 -20.886 1.00 95.56 103 SER A C 1
ATOM 745 O O . SER A 1 103 ? 14.763 4.527 -19.873 1.00 95.56 103 SER A O 1
ATOM 747 N N . ALA A 1 104 ? 16.770 4.269 -20.842 1.00 94.25 104 ALA A N 1
ATOM 748 C CA . ALA A 1 104 ? 17.501 4.032 -19.595 1.00 94.25 104 ALA A CA 1
ATOM 749 C C . ALA A 1 104 ? 17.508 5.259 -18.661 1.00 94.25 104 ALA A C 1
ATOM 751 O O . ALA A 1 104 ? 17.665 5.120 -17.452 1.00 94.25 104 ALA A O 1
ATOM 752 N N . SER A 1 105 ? 17.299 6.461 -19.208 1.00 93.88 105 SER A N 1
ATOM 753 C CA . SER A 1 105 ? 17.097 7.690 -18.430 1.00 93.88 105 SER A CA 1
ATOM 754 C C . SER A 1 105 ? 15.686 7.813 -17.833 1.00 93.88 105 SER A C 1
ATOM 756 O O . SER A 1 105 ? 15.364 8.844 -17.248 1.00 93.88 105 SER A O 1
ATOM 758 N N . GLY A 1 106 ? 14.833 6.797 -18.003 1.00 93.38 106 GLY A N 1
ATOM 759 C CA . GLY A 1 106 ? 13.427 6.809 -17.611 1.00 93.38 106 GLY A CA 1
ATOM 760 C C . GLY A 1 106 ? 12.499 7.368 -18.693 1.00 93.38 106 GLY A C 1
ATOM 761 O O . GLY A 1 106 ? 12.929 7.846 -19.743 1.00 93.38 106 GLY A O 1
ATOM 762 N N . GLY A 1 107 ? 11.197 7.284 -18.430 1.00 92.81 107 GLY A N 1
ATOM 763 C CA . GLY A 1 107 ? 10.135 7.741 -19.323 1.00 92.81 107 GLY A CA 1
ATOM 764 C C . GLY A 1 107 ? 8.756 7.350 -18.794 1.00 92.81 107 GLY A C 1
ATOM 765 O O . GLY A 1 107 ? 8.646 6.724 -17.739 1.00 92.81 107 GLY A O 1
ATOM 766 N N . ALA A 1 108 ? 7.706 7.724 -19.524 1.00 92.44 108 ALA A N 1
ATOM 767 C CA . ALA A 1 108 ? 6.339 7.311 -19.225 1.00 92.44 108 ALA A CA 1
ATOM 768 C C . ALA A 1 108 ? 5.955 6.097 -20.079 1.00 92.44 108 ALA A C 1
ATOM 770 O O . ALA A 1 108 ? 6.159 6.103 -21.292 1.00 92.44 108 ALA A O 1
ATOM 771 N N . VAL A 1 109 ? 5.358 5.084 -19.451 1.00 94.19 109 VAL A N 1
ATOM 772 C CA . VAL A 1 109 ? 4.678 3.991 -20.154 1.00 94.19 109 VAL A CA 1
ATOM 773 C C . VAL A 1 109 ? 3.182 4.266 -20.071 1.00 94.19 109 VAL A C 1
ATOM 775 O O . VAL A 1 109 ? 2.615 4.293 -18.984 1.00 94.19 109 VAL A O 1
ATOM 778 N N . THR A 1 110 ? 2.558 4.539 -21.214 1.00 92.44 110 THR A N 1
ATOM 779 C CA . THR A 1 110 ? 1.140 4.932 -21.304 1.00 92.44 110 THR A CA 1
ATOM 780 C C . THR A 1 110 ? 0.200 3.751 -21.548 1.00 92.44 110 THR A C 1
ATOM 782 O O . THR A 1 110 ? -1.015 3.903 -21.449 1.00 92.44 110 THR A O 1
ATOM 785 N N . GLY A 1 111 ? 0.752 2.577 -21.867 1.00 93.94 111 GLY A N 1
ATOM 786 C CA . GLY A 1 111 ? 0.012 1.326 -22.006 1.00 93.94 111 GLY A CA 1
ATOM 787 C C . GLY A 1 111 ? -0.043 0.514 -20.711 1.00 93.94 111 GLY A C 1
ATOM 788 O O . GLY A 1 111 ? 0.630 0.819 -19.726 1.00 93.94 111 GLY A O 1
ATOM 789 N N . LYS A 1 112 ? -0.832 -0.566 -20.737 1.00 95.56 112 LYS A N 1
ATOM 790 C CA . LYS A 1 112 ? -0.842 -1.577 -19.674 1.00 95.56 112 LYS A CA 1
ATOM 791 C C . LYS A 1 112 ? 0.537 -2.237 -19.573 1.00 95.56 112 LYS A C 1
ATOM 793 O O . LYS A 1 112 ? 1.119 -2.604 -20.591 1.00 95.56 112 LYS A O 1
ATOM 798 N N . VAL A 1 113 ? 1.013 -2.438 -18.347 1.00 95.88 113 VAL A N 1
ATOM 799 C CA . VAL A 1 113 ? 2.208 -3.237 -18.053 1.00 95.88 113 VAL A CA 1
ATOM 800 C C . VAL A 1 113 ? 1.781 -4.429 -17.207 1.00 95.88 113 VAL A C 1
ATOM 802 O O . VAL A 1 113 ? 1.334 -4.249 -16.077 1.00 95.88 113 VAL A O 1
ATOM 805 N N . ASP A 1 114 ? 1.916 -5.635 -17.756 1.00 97.25 114 ASP A N 1
ATOM 806 C CA . ASP A 1 114 ? 1.802 -6.879 -16.995 1.00 97.25 114 ASP A CA 1
ATOM 807 C C . ASP A 1 114 ? 3.195 -7.311 -16.534 1.00 97.25 114 ASP A C 1
ATOM 809 O O . ASP A 1 114 ? 4.109 -7.440 -17.348 1.00 97.25 114 ASP A O 1
ATOM 813 N N . VAL A 1 115 ? 3.359 -7.541 -15.231 1.00 96.88 115 VAL A N 1
ATOM 814 C CA . VAL A 1 115 ? 4.596 -8.089 -14.662 1.00 96.88 115 VAL A CA 1
ATOM 815 C C . VAL A 1 115 ? 4.343 -9.555 -14.328 1.00 96.88 115 VAL A C 1
ATOM 817 O O . VAL A 1 115 ? 3.692 -9.861 -13.332 1.00 96.88 115 VAL A O 1
ATOM 820 N N . VAL A 1 116 ? 4.820 -10.453 -15.190 1.00 97.50 116 VAL A N 1
ATOM 821 C CA . VAL A 1 116 ? 4.650 -11.906 -15.048 1.00 97.50 116 VAL A CA 1
ATOM 822 C C . VAL A 1 116 ? 6.015 -12.529 -14.798 1.00 97.50 116 VAL A C 1
ATOM 824 O O . VAL A 1 116 ? 6.868 -12.530 -15.684 1.00 97.50 116 VAL A O 1
ATOM 827 N N . ALA A 1 117 ? 6.225 -13.023 -13.583 1.00 97.44 117 ALA A N 1
ATOM 828 C CA . ALA A 1 117 ? 7.459 -13.671 -13.164 1.00 97.44 117 ALA A CA 1
ATOM 829 C C . ALA A 1 117 ? 7.167 -14.655 -12.029 1.00 97.44 117 ALA A C 1
ATOM 831 O O . ALA A 1 117 ? 6.263 -14.417 -11.225 1.00 97.44 117 ALA A O 1
ATOM 832 N N . ASP A 1 118 ? 7.965 -15.715 -11.954 1.00 97.19 118 ASP A N 1
ATOM 833 C CA . ASP A 1 118 ? 8.071 -16.525 -10.747 1.00 97.19 118 ASP A CA 1
ATOM 834 C C . ASP A 1 118 ? 8.945 -15.786 -9.715 1.00 97.19 118 ASP A C 1
ATOM 836 O O . ASP A 1 118 ? 9.797 -14.965 -10.070 1.00 97.19 118 ASP A O 1
ATOM 840 N N . ASP A 1 119 ? 8.720 -16.055 -8.429 1.00 97.12 119 ASP A N 1
ATOM 841 C CA . ASP A 1 119 ? 9.371 -15.379 -7.300 1.00 97.12 119 ASP A CA 1
ATOM 842 C C . ASP A 1 119 ? 9.163 -13.842 -7.281 1.00 97.12 119 ASP A C 1
ATOM 844 O O . ASP A 1 119 ? 8.041 -13.338 -7.368 1.00 97.12 119 ASP A O 1
ATOM 848 N N . ASN A 1 120 ? 10.224 -13.058 -7.058 1.00 96.69 120 ASN A N 1
ATOM 849 C CA . ASN A 1 120 ? 10.132 -11.608 -6.900 1.00 96.69 120 ASN A CA 1
ATOM 850 C C . ASN A 1 120 ? 9.886 -10.912 -8.251 1.00 96.69 120 ASN A C 1
ATOM 852 O O . ASN A 1 120 ? 10.814 -10.678 -9.027 1.00 96.69 120 ASN A O 1
ATOM 856 N N . ALA A 1 121 ? 8.638 -10.504 -8.476 1.00 97.31 121 ALA A N 1
ATOM 857 C CA . ALA A 1 121 ? 8.203 -9.864 -9.714 1.00 97.31 121 ALA A CA 1
ATOM 858 C C . ALA A 1 121 ? 8.650 -8.394 -9.869 1.00 97.31 121 ALA A C 1
ATOM 860 O O . ALA A 1 121 ? 8.961 -7.961 -10.977 1.00 97.31 121 ALA A O 1
ATOM 861 N N . LEU A 1 122 ? 8.686 -7.605 -8.785 1.00 96.94 122 LEU A N 1
ATOM 862 C CA . LEU A 1 122 ? 8.994 -6.169 -8.846 1.00 96.94 122 LEU A CA 1
ATOM 863 C C . LEU A 1 122 ? 9.754 -5.690 -7.607 1.00 96.94 122 LEU A C 1
ATOM 865 O O . LEU A 1 122 ? 9.291 -5.838 -6.479 1.00 96.94 122 LEU A O 1
ATOM 869 N N . THR A 1 123 ? 10.898 -5.041 -7.825 1.00 97.44 123 THR A N 1
ATOM 870 C CA . THR A 1 123 ? 11.731 -4.477 -6.756 1.00 97.44 123 THR A CA 1
ATOM 871 C C . THR A 1 123 ? 11.868 -2.971 -6.897 1.00 97.44 123 THR A C 1
ATOM 873 O O . THR A 1 123 ? 12.325 -2.465 -7.918 1.00 97.44 123 THR A O 1
ATOM 876 N N . PHE A 1 124 ? 11.582 -2.261 -5.809 1.00 95.75 124 PHE A N 1
ATOM 877 C CA . PHE A 1 124 ? 11.910 -0.849 -5.658 1.00 95.75 124 PHE A CA 1
ATOM 878 C C . PHE A 1 124 ? 13.156 -0.721 -4.785 1.00 95.75 124 PHE A C 1
ATOM 880 O O . PHE A 1 124 ? 13.120 -1.055 -3.600 1.00 95.75 124 PHE A O 1
ATOM 887 N N . LYS A 1 125 ? 14.263 -0.231 -5.350 1.00 96.06 125 LYS A N 1
ATOM 888 C CA . LYS A 1 125 ? 15.540 -0.076 -4.641 1.00 96.06 125 LYS A CA 1
ATOM 889 C C . LYS A 1 125 ? 15.897 1.398 -4.493 1.00 96.06 125 LYS A C 1
ATOM 891 O O . LYS A 1 125 ? 16.082 2.100 -5.483 1.00 96.06 125 LYS A O 1
ATOM 896 N N . ALA A 1 126 ? 16.075 1.841 -3.252 1.00 96.38 126 ALA A N 1
ATOM 897 C CA . ALA A 1 126 ? 16.653 3.148 -2.975 1.00 96.38 126 ALA A CA 1
ATOM 898 C C . ALA A 1 126 ? 18.101 3.210 -3.495 1.00 96.38 126 ALA A C 1
ATOM 900 O O . ALA A 1 126 ? 18.920 2.358 -3.148 1.00 96.38 126 ALA A O 1
ATOM 901 N N . ALA A 1 127 ? 18.425 4.228 -4.299 1.00 95.75 127 ALA A N 1
ATOM 902 C CA . ALA A 1 127 ? 19.788 4.445 -4.796 1.00 95.75 127 ALA A CA 1
ATOM 903 C C . ALA A 1 127 ? 20.770 4.814 -3.669 1.00 95.75 127 ALA A C 1
ATOM 905 O O . ALA A 1 127 ? 21.939 4.441 -3.711 1.00 95.75 127 ALA A O 1
ATOM 906 N N . THR A 1 128 ? 20.271 5.503 -2.641 1.00 96.12 128 THR A N 1
ATOM 907 C CA . THR A 1 128 ? 21.044 5.929 -1.472 1.00 96.12 128 THR A CA 1
ATOM 908 C C . THR A 1 128 ? 20.539 5.214 -0.226 1.00 96.12 128 THR A C 1
ATOM 910 O O . THR A 1 128 ? 19.330 5.157 0.021 1.00 96.12 128 THR A O 1
ATOM 913 N N . ALA A 1 129 ? 21.462 4.700 0.590 1.00 94.19 129 ALA A N 1
ATOM 914 C CA . ALA A 1 129 ? 21.130 4.078 1.866 1.00 94.19 129 ALA A CA 1
ATOM 915 C C . ALA A 1 129 ? 20.323 5.041 2.750 1.00 94.19 129 ALA A C 1
ATOM 917 O O . ALA A 1 129 ? 20.652 6.220 2.879 1.00 94.19 129 ALA A O 1
ATOM 918 N N . GLY A 1 130 ? 19.233 4.546 3.336 1.00 93.12 130 GLY A N 1
ATOM 919 C CA . GLY A 1 130 ? 18.371 5.354 4.194 1.00 93.12 130 GLY A CA 1
ATOM 920 C C . GLY A 1 130 ? 17.468 6.354 3.462 1.00 93.12 130 GLY A C 1
ATOM 921 O O . GLY A 1 130 ? 16.665 6.995 4.133 1.00 93.12 130 GLY A O 1
ATOM 922 N N . ALA A 1 131 ? 17.492 6.466 2.129 1.00 97.75 131 ALA A N 1
ATOM 923 C CA . ALA A 1 131 ? 16.550 7.330 1.412 1.00 97.75 131 ALA A CA 1
ATOM 924 C C . ALA A 1 131 ? 15.089 6.868 1.578 1.00 97.75 131 ALA A C 1
ATOM 926 O O . ALA A 1 131 ? 14.813 5.714 1.929 1.00 97.75 131 ALA A O 1
ATOM 927 N N . ALA A 1 132 ? 14.155 7.790 1.342 1.00 97.75 132 ALA A N 1
ATOM 928 C CA . ALA A 1 132 ? 12.752 7.443 1.159 1.00 97.75 132 ALA A CA 1
ATOM 929 C C . ALA A 1 132 ? 12.608 6.549 -0.087 1.00 97.75 132 ALA A C 1
ATOM 931 O O . ALA A 1 132 ? 13.328 6.731 -1.069 1.00 97.75 132 ALA A O 1
ATOM 932 N N . ASN A 1 133 ? 11.701 5.579 -0.035 1.00 97.81 133 ASN A N 1
ATOM 933 C CA . ASN A 1 133 ? 11.434 4.647 -1.125 1.00 97.81 133 ASN A CA 1
ATOM 934 C C . ASN A 1 133 ? 9.966 4.218 -1.048 1.00 97.81 133 ASN A C 1
ATOM 936 O O . ASN A 1 133 ? 9.564 3.545 -0.096 1.00 97.81 133 ASN A O 1
ATOM 940 N N . TYR A 1 134 ? 9.159 4.672 -2.002 1.00 98.06 134 TYR A N 1
ATOM 941 C CA . TYR A 1 134 ? 7.708 4.520 -1.982 1.00 98.06 134 TYR A CA 1
ATOM 942 C C . TYR A 1 134 ? 7.128 4.593 -3.395 1.00 98.06 134 TYR A C 1
ATOM 944 O O . TYR A 1 134 ? 7.731 5.159 -4.306 1.00 98.06 134 TYR A O 1
ATOM 952 N N . ILE A 1 135 ? 5.929 4.041 -3.550 1.00 98.38 135 ILE A N 1
ATOM 953 C CA . ILE A 1 135 ? 5.078 4.209 -4.727 1.00 98.38 135 ILE A CA 1
ATOM 954 C C . ILE A 1 135 ? 4.159 5.400 -4.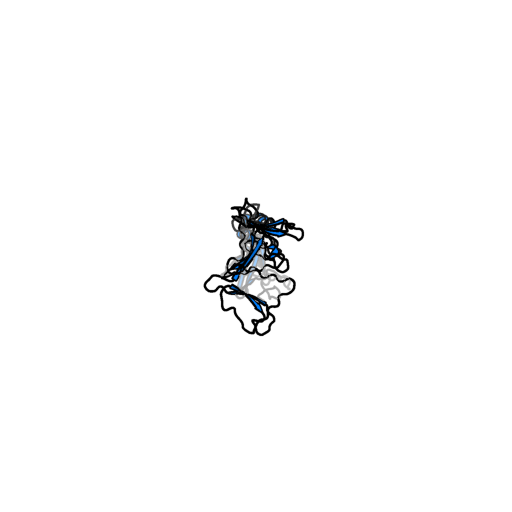464 1.00 98.38 135 ILE A C 1
ATOM 956 O O . ILE A 1 135 ? 3.654 5.549 -3.351 1.00 98.38 135 ILE A O 1
ATOM 960 N N . ILE A 1 136 ? 3.936 6.239 -5.474 1.00 98.12 136 ILE A N 1
ATOM 961 C CA . ILE A 1 136 ? 3.048 7.399 -5.385 1.00 98.12 136 ILE A CA 1
ATOM 962 C C . ILE A 1 136 ? 1.974 7.346 -6.470 1.00 98.12 136 ILE A C 1
ATOM 964 O O . ILE A 1 136 ? 2.279 7.165 -7.648 1.00 98.12 136 ILE A O 1
ATOM 968 N N . GLY A 1 137 ? 0.722 7.534 -6.062 1.00 98.12 137 GLY A N 1
ATOM 969 C CA . GLY A 1 137 ? -0.395 7.804 -6.957 1.00 98.12 137 GLY A CA 1
ATOM 970 C C . GLY A 1 137 ? -0.549 9.304 -7.175 1.00 98.12 137 GLY A C 1
ATOM 971 O O . GLY A 1 137 ? -0.501 10.084 -6.218 1.00 98.12 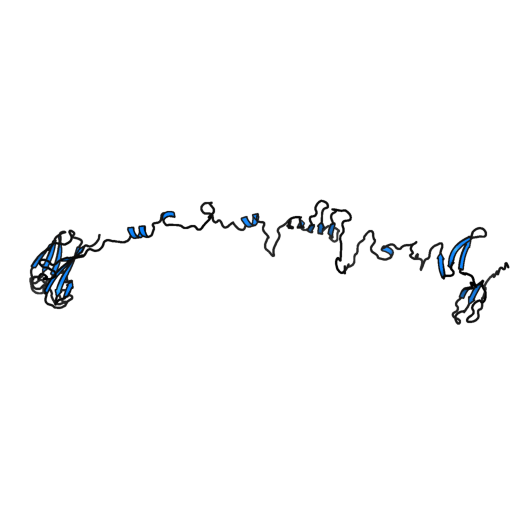137 GLY A O 1
ATOM 972 N N . LYS A 1 138 ? -0.737 9.708 -8.430 1.00 97.50 138 LYS A N 1
ATOM 973 C CA . LYS A 1 138 ? -1.005 11.093 -8.819 1.00 97.50 138 LYS A CA 1
ATOM 974 C C . LYS A 1 138 ? -2.303 11.171 -9.612 1.00 97.50 138 LYS A C 1
ATOM 976 O O . LYS A 1 138 ? -2.555 10.307 -10.448 1.00 97.50 138 LYS A O 1
ATOM 981 N N . ASN A 1 139 ? -3.051 12.249 -9.406 1.00 96.81 139 ASN A N 1
ATOM 982 C CA . ASN A 1 139 ? -4.229 12.559 -10.205 1.00 96.81 139 ASN A CA 1
ATOM 983 C C . ASN A 1 139 ? -3.839 13.016 -11.626 1.00 96.81 139 ASN A C 1
ATOM 985 O O . ASN A 1 139 ? -2.665 13.231 -11.941 1.00 96.81 139 ASN A O 1
ATOM 989 N N . SER A 1 140 ? -4.843 13.226 -12.480 1.00 95.81 140 SER A N 1
ATOM 990 C CA . SER A 1 140 ? -4.663 13.607 -13.890 1.00 95.81 140 SER A CA 1
ATOM 991 C C . SER A 1 140 ? -3.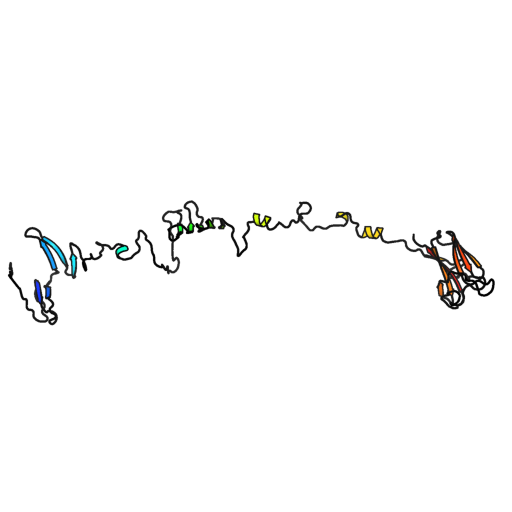953 14.946 -14.117 1.00 95.81 140 SER A C 1
ATOM 993 O O . SER A 1 140 ? -3.442 15.179 -15.209 1.00 95.81 140 SER A O 1
ATOM 995 N N . VAL A 1 141 ? -3.890 15.815 -13.103 1.00 96.25 141 VAL A N 1
ATOM 996 C CA . VAL A 1 141 ? -3.187 17.109 -13.162 1.00 96.25 141 VAL A CA 1
ATOM 997 C C . VAL A 1 141 ? -1.823 17.073 -12.460 1.00 96.25 141 VAL A C 1
ATOM 999 O O . VAL A 1 141 ? -1.162 18.100 -12.329 1.00 96.25 141 VAL A O 1
ATOM 1002 N N . GLY A 1 142 ? -1.379 15.894 -12.010 1.00 96.00 142 GLY A N 1
ATOM 1003 C CA . GLY A 1 142 ? -0.069 15.673 -11.394 1.00 96.00 142 GLY A CA 1
ATOM 1004 C C . GLY A 1 142 ? 0.004 15.919 -9.882 1.00 96.00 142 GLY A C 1
ATOM 1005 O O . GLY A 1 142 ? 1.094 15.817 -9.314 1.00 96.00 142 GLY A O 1
ATOM 1006 N N . GLY A 1 143 ? -1.120 16.215 -9.225 1.00 97.75 143 GLY A N 1
ATOM 1007 C CA . GLY A 1 143 ? -1.221 16.326 -7.769 1.00 97.75 143 GLY A CA 1
ATOM 1008 C C . GLY A 1 143 ? -1.176 14.960 -7.082 1.00 97.75 143 GLY A C 1
ATOM 1009 O O . GLY A 1 143 ? -1.677 13.976 -7.617 1.00 97.75 143 GLY A O 1
ATOM 1010 N N . ASN A 1 144 ? -0.575 14.890 -5.895 1.00 98.25 144 ASN A N 1
ATOM 1011 C CA . ASN A 1 144 ? -0.434 13.633 -5.157 1.00 98.25 144 ASN A CA 1
ATOM 1012 C C . ASN A 1 144 ? -1.787 13.178 -4.575 1.00 98.25 144 ASN A C 1
ATOM 1014 O O . ASN A 1 144 ? -2.474 13.968 -3.931 1.00 98.25 144 ASN A O 1
ATOM 1018 N N . GLU A 1 145 ? -2.144 11.903 -4.740 1.00 98.19 145 GLU A N 1
ATOM 1019 C CA . GLU A 1 145 ? -3.393 11.322 -4.214 1.00 98.19 145 GLU A CA 1
ATOM 1020 C C . GLU A 1 145 ? -3.150 10.377 -3.042 1.00 98.19 145 GLU A C 1
ATOM 1022 O O . GLU A 1 145 ? -3.811 10.476 -2.005 1.00 98.19 145 GLU A O 1
ATOM 1027 N N . TRP A 1 146 ? -2.157 9.497 -3.174 1.00 98.62 146 TRP A N 1
ATOM 1028 C CA . TRP A 1 146 ? -1.735 8.580 -2.120 1.00 98.62 146 TRP A CA 1
ATOM 1029 C C . TRP A 1 146 ? -0.261 8.190 -2.274 1.00 98.62 146 TRP A C 1
ATOM 1031 O O . TRP A 1 146 ? 0.325 8.362 -3.343 1.00 98.62 146 TRP A O 1
ATOM 1041 N N . TYR A 1 147 ? 0.345 7.647 -1.220 1.00 98.62 147 TYR A N 1
ATOM 1042 C CA . TYR A 1 147 ? 1.608 6.914 -1.334 1.00 98.62 147 TYR A CA 1
ATOM 1043 C C . TYR A 1 147 ? 1.605 5.650 -0.471 1.00 98.62 147 TYR A C 1
ATOM 1045 O O . TYR A 1 147 ? 0.875 5.562 0.521 1.00 98.62 147 TYR A O 1
ATOM 1053 N N . ALA A 1 148 ? 2.431 4.682 -0.864 1.00 98.69 148 ALA A N 1
ATOM 1054 C CA . ALA A 1 148 ? 2.686 3.455 -0.123 1.00 98.69 148 ALA A CA 1
ATOM 1055 C C . ALA A 1 148 ? 4.196 3.189 -0.054 1.00 98.69 148 ALA A C 1
ATOM 1057 O O . ALA A 1 148 ? 4.857 3.077 -1.088 1.00 98.69 148 ALA A O 1
ATOM 1058 N N . GLY A 1 149 ? 4.755 3.100 1.153 1.00 98.44 149 GLY A N 1
ATOM 1059 C CA . GLY A 1 149 ? 6.177 2.815 1.366 1.00 98.44 149 GLY A CA 1
ATOM 1060 C C . GLY A 1 149 ? 6.826 3.691 2.436 1.00 98.44 149 GLY A C 1
ATOM 1061 O O . GLY A 1 149 ? 6.152 4.302 3.267 1.00 98.44 149 GLY A O 1
ATOM 1062 N N . LYS A 1 150 ? 8.158 3.750 2.415 1.00 98.00 150 LYS A N 1
ATOM 1063 C CA . LYS A 1 150 ? 8.963 4.547 3.344 1.00 98.00 150 LYS A CA 1
ATOM 1064 C C . LYS A 1 150 ? 9.025 5.995 2.861 1.00 98.00 150 LYS A C 1
ATOM 1066 O O . LYS A 1 150 ? 9.802 6.317 1.964 1.00 98.00 150 LYS A O 1
ATOM 1071 N N . GLY A 1 151 ? 8.216 6.868 3.458 1.00 96.81 151 GLY A N 1
ATOM 1072 C CA . GLY A 1 151 ? 8.024 8.250 2.994 1.00 96.81 151 GLY A CA 1
ATOM 1073 C C . GLY A 1 151 ? 9.116 9.254 3.389 1.00 96.81 151 GLY A C 1
ATOM 1074 O O . GLY A 1 151 ? 9.135 10.364 2.865 1.00 96.81 151 GLY A O 1
ATOM 1075 N N . SER A 1 152 ? 10.034 8.901 4.295 1.00 95.44 152 SER A N 1
ATOM 1076 C CA . SER A 1 152 ? 11.066 9.820 4.798 1.00 95.44 152 SER A CA 1
ATOM 1077 C C . SER A 1 152 ? 12.457 9.192 4.790 1.00 95.44 152 SER A C 1
ATOM 1079 O O . SER A 1 152 ? 12.606 7.982 4.908 1.00 95.44 152 SER A O 1
ATOM 1081 N N . LYS A 1 153 ? 13.498 10.029 4.696 1.00 96.38 153 LYS A N 1
ATOM 1082 C CA . LYS A 1 153 ? 14.888 9.607 4.932 1.00 96.38 153 LYS A CA 1
ATOM 1083 C C . LYS A 1 153 ? 15.232 9.459 6.420 1.00 96.38 153 LYS A C 1
ATOM 1085 O O . LYS A 1 153 ? 16.186 8.774 6.761 1.00 96.38 153 LYS A O 1
ATOM 1090 N N . SER A 1 154 ? 14.491 10.147 7.292 1.00 95.06 154 SER A N 1
ATOM 1091 C CA . SER A 1 154 ? 14.770 10.239 8.732 1.00 95.06 154 SER A CA 1
ATOM 1092 C C . SER A 1 154 ? 14.022 9.207 9.576 1.00 95.06 154 SER A C 1
ATOM 1094 O O . SER A 1 154 ? 14.206 9.172 10.786 1.00 95.06 154 SER A O 1
ATOM 1096 N N . SER A 1 155 ? 13.166 8.395 8.958 1.00 96.00 155 SER A N 1
ATOM 1097 C CA . SER A 1 155 ? 12.404 7.344 9.627 1.00 96.00 155 SER A CA 1
ATOM 1098 C C . SER A 1 155 ? 12.353 6.106 8.740 1.00 96.00 155 SER A C 1
ATOM 1100 O O . SER A 1 155 ? 12.332 6.226 7.516 1.00 96.00 155 SER A O 1
ATOM 1102 N N . ASN A 1 156 ? 12.334 4.929 9.364 1.00 97.06 156 ASN A N 1
ATOM 1103 C CA . ASN A 1 156 ? 12.085 3.655 8.691 1.00 97.06 156 ASN A CA 1
ATOM 1104 C C . ASN A 1 156 ? 10.603 3.259 8.708 1.00 97.06 156 ASN A C 1
ATOM 1106 O O . ASN A 1 156 ? 10.272 2.178 8.227 1.00 97.06 156 ASN A O 1
ATOM 1110 N N . ASP A 1 157 ? 9.727 4.123 9.224 1.00 98.25 157 ASP A N 1
ATOM 1111 C CA . ASP A 1 157 ? 8.291 3.883 9.226 1.00 98.25 157 ASP A CA 1
ATOM 1112 C C . ASP A 1 157 ? 7.764 3.749 7.792 1.00 98.25 157 ASP A C 1
ATOM 1114 O O . ASP A 1 157 ? 8.137 4.503 6.881 1.00 98.25 157 ASP A O 1
ATOM 1118 N N . VAL A 1 158 ? 6.863 2.791 7.603 1.00 98.50 158 VAL A N 1
ATOM 1119 C CA . VAL A 1 158 ? 6.203 2.526 6.323 1.00 98.50 158 VAL A CA 1
ATOM 1120 C C . VAL A 1 158 ? 4.746 2.923 6.449 1.00 98.50 158 VAL A C 1
ATOM 1122 O O . VAL A 1 158 ? 4.076 2.519 7.394 1.00 98.50 158 VAL A O 1
ATOM 1125 N N . ALA A 1 159 ? 4.238 3.698 5.498 1.00 98.50 159 ALA A N 1
ATOM 1126 C CA . ALA A 1 159 ? 2.862 4.170 5.535 1.00 98.50 159 ALA A CA 1
ATOM 1127 C C . ALA A 1 159 ? 2.087 3.782 4.278 1.00 98.50 159 ALA A C 1
ATOM 1129 O O . ALA A 1 159 ? 2.644 3.744 3.180 1.00 98.50 159 ALA A O 1
ATOM 1130 N N . LEU A 1 160 ? 0.785 3.569 4.459 1.00 98.75 160 LEU A N 1
ATOM 1131 C CA . LEU A 1 160 ? -0.232 3.785 3.438 1.00 98.75 160 LEU A CA 1
ATOM 1132 C C . LEU A 1 160 ? -0.931 5.103 3.773 1.00 98.75 160 LEU A C 1
ATOM 1134 O O . LEU A 1 160 ? -1.529 5.232 4.843 1.00 98.75 160 LEU A O 1
ATOM 1138 N N . HIS A 1 161 ? -0.839 6.083 2.881 1.00 98.62 161 HIS A N 1
ATOM 1139 C CA . HIS A 1 161 ? -1.321 7.438 3.130 1.00 98.62 161 HIS A CA 1
ATOM 1140 C C . HIS A 1 161 ? -2.176 7.947 1.977 1.00 98.62 161 HIS A C 1
ATOM 1142 O O . HIS A 1 161 ? -1.750 7.884 0.828 1.00 98.62 161 HIS A O 1
ATOM 1148 N N . SER A 1 162 ? -3.332 8.529 2.295 1.00 98.62 162 SER A N 1
ATOM 1149 C CA . SER A 1 162 ? -4.116 9.349 1.371 1.00 98.62 162 SER A CA 1
ATOM 1150 C C . SER A 1 162 ? -3.816 10.825 1.617 1.00 98.62 162 SER A C 1
ATOM 1152 O O . SER A 1 162 ? -4.110 11.340 2.700 1.00 98.62 162 SER A O 1
ATOM 1154 N N . TYR A 1 163 ? -3.300 11.510 0.594 1.00 98.25 163 TYR A N 1
ATOM 1155 C CA . TYR A 1 163 ? -3.104 12.960 0.621 1.00 98.25 163 TYR A CA 1
ATOM 1156 C C . TYR A 1 163 ? -4.448 13.692 0.631 1.00 98.25 163 TYR A C 1
ATOM 1158 O O . TYR A 1 163 ? -4.629 14.629 1.402 1.00 98.25 163 TYR A O 1
ATOM 1166 N N . VAL A 1 164 ? -5.417 13.221 -0.165 1.00 96.94 164 VAL A N 1
ATOM 1167 C CA . VAL A 1 164 ? -6.750 13.840 -0.296 1.00 96.94 164 VAL A CA 1
ATOM 1168 C C . VAL A 1 164 ? -7.516 13.817 1.027 1.00 96.94 164 VAL A C 1
ATOM 1170 O O . VAL A 1 164 ? -8.141 14.804 1.407 1.00 96.94 164 VAL A O 1
ATOM 1173 N N . HIS A 1 165 ? -7.453 12.704 1.759 1.00 97.94 165 HIS A N 1
ATOM 1174 C CA . HIS A 1 165 ? -8.154 12.564 3.035 1.00 97.94 165 HIS A CA 1
ATOM 1175 C C . HIS A 1 165 ? -7.281 12.889 4.251 1.00 97.94 165 HIS A C 1
ATOM 1177 O O . HIS A 1 165 ? -7.782 12.844 5.379 1.00 97.94 165 HIS A O 1
ATOM 1183 N N . GLY A 1 166 ? -5.983 13.148 4.068 1.00 98.12 166 GLY A N 1
ATOM 1184 C CA . GLY A 1 166 ? -5.021 13.339 5.158 1.00 98.12 166 GLY A CA 1
ATOM 1185 C C . GLY A 1 166 ? -5.027 12.184 6.165 1.00 98.12 166 GLY A C 1
ATOM 1186 O O . GLY A 1 166 ? -4.962 12.412 7.371 1.00 98.12 166 GLY A O 1
ATOM 1187 N N . THR A 1 167 ? -5.218 10.951 5.695 1.00 98.62 167 THR A N 1
ATOM 1188 C CA . THR A 1 167 ? -5.402 9.766 6.552 1.00 98.62 167 THR A CA 1
ATOM 1189 C C . THR A 1 167 ? -4.300 8.754 6.278 1.00 98.62 167 THR A C 1
ATOM 1191 O O . THR A 1 167 ? -3.963 8.519 5.118 1.00 98.62 167 THR A O 1
ATOM 1194 N N . SER A 1 168 ? -3.744 8.167 7.335 1.00 98.38 168 SER A N 1
ATOM 1195 C CA . SER A 1 168 ? -2.611 7.245 7.272 1.00 98.38 168 SER A CA 1
ATOM 1196 C C . SER A 1 168 ? -2.838 6.005 8.129 1.00 98.38 168 SER A C 1
ATOM 1198 O O . SER A 1 168 ? -3.419 6.088 9.215 1.00 98.38 168 SER A O 1
ATOM 1200 N N . LEU A 1 169 ? -2.279 4.888 7.671 1.00 98.44 169 LEU A N 1
ATOM 1201 C CA . LEU A 1 169 ? -1.933 3.724 8.482 1.00 98.44 169 LEU A CA 1
ATOM 1202 C C . LEU A 1 169 ? -0.416 3.528 8.391 1.00 98.44 169 LEU A C 1
ATOM 1204 O O . LEU A 1 169 ? 0.131 3.500 7.290 1.00 98.44 169 LEU A O 1
ATOM 1208 N N . ILE A 1 170 ? 0.260 3.450 9.532 1.00 98.56 170 ILE A N 1
ATOM 1209 C CA . ILE A 1 170 ? 1.716 3.556 9.638 1.00 98.56 170 ILE A CA 1
ATOM 1210 C C . ILE A 1 170 ? 2.248 2.379 10.448 1.00 98.56 170 ILE A C 1
ATOM 1212 O O . ILE A 1 170 ? 1.866 2.181 11.598 1.00 98.56 170 ILE A O 1
ATOM 1216 N N . LEU A 1 171 ? 3.154 1.620 9.849 1.00 98.62 171 LEU A N 1
ATOM 1217 C CA . LEU A 1 171 ? 3.953 0.588 10.491 1.00 98.62 171 LEU A CA 1
ATOM 1218 C C . LEU A 1 171 ? 5.172 1.267 11.119 1.00 98.62 171 LEU A C 1
ATOM 1220 O O . LEU A 1 171 ? 6.037 1.769 10.397 1.00 98.62 171 LEU A O 1
ATOM 1224 N N . LYS A 1 172 ? 5.215 1.301 12.450 1.00 98.31 172 LYS A N 1
ATOM 1225 C CA . LYS A 1 172 ? 6.356 1.771 13.242 1.00 98.31 172 LYS A CA 1
ATOM 1226 C C . LYS A 1 172 ? 7.161 0.582 13.759 1.00 98.31 172 LYS A C 1
ATOM 1228 O O . LYS A 1 172 ? 6.774 -0.569 13.576 1.00 98.31 172 LYS A O 1
ATOM 1233 N N . SER A 1 173 ? 8.274 0.853 14.434 1.00 97.88 173 SER A N 1
ATOM 1234 C CA . SER A 1 173 ? 9.137 -0.188 15.009 1.00 97.88 173 SER A CA 1
ATOM 1235 C C . SER A 1 173 ? 8.445 -1.097 16.033 1.00 97.88 173 SER A C 1
ATOM 1237 O O . SER A 1 173 ? 8.859 -2.236 16.206 1.00 97.88 173 SER A O 1
ATOM 1239 N N . ASP A 1 174 ? 7.431 -0.592 16.734 1.00 98.19 174 ASP A N 1
ATOM 1240 C CA . ASP A 1 174 ? 6.802 -1.231 17.897 1.00 98.19 174 ASP A CA 1
ATOM 1241 C C . ASP A 1 174 ? 5.282 -1.413 17.759 1.00 98.19 174 ASP A C 1
ATOM 1243 O O . ASP A 1 174 ? 4.672 -2.115 18.563 1.00 98.19 174 ASP A O 1
ATOM 1247 N N . ARG A 1 175 ? 4.647 -0.767 16.773 1.00 97.62 175 ARG A N 1
ATOM 1248 C CA . ARG A 1 175 ? 3.186 -0.762 16.622 1.00 97.62 175 ARG A CA 1
ATOM 1249 C C . ARG A 1 175 ? 2.733 -0.403 15.213 1.00 97.62 175 ARG A C 1
ATOM 1251 O O . ARG A 1 175 ? 3.489 0.144 14.414 1.00 97.62 175 ARG A O 1
ATOM 1258 N N . VAL A 1 176 ? 1.445 -0.613 14.966 1.00 98.00 176 VAL A N 1
ATOM 1259 C CA . VAL A 1 176 ? 0.724 0.001 13.848 1.00 98.00 176 VAL A CA 1
ATOM 1260 C C . VAL A 1 176 ? -0.074 1.186 14.380 1.00 98.00 176 VAL A C 1
ATOM 1262 O O . VAL A 1 176 ? -0.778 1.067 15.379 1.00 98.00 176 VAL A O 1
ATOM 1265 N N . GLU A 1 177 ? 0.036 2.335 13.728 1.00 97.31 177 GLU A N 1
ATOM 1266 C CA . GLU A 1 177 ? -0.626 3.573 14.127 1.00 97.31 177 GLU A CA 1
ATOM 1267 C C . GLU A 1 177 ? -1.509 4.086 12.991 1.00 97.31 177 GLU A C 1
ATOM 1269 O O . GLU A 1 177 ? -1.082 4.145 11.840 1.00 97.31 177 GLU A O 1
ATOM 1274 N N . SER A 1 178 ? -2.735 4.496 13.310 1.00 97.38 178 SER A N 1
ATOM 1275 C CA . SER A 1 178 ? -3.525 5.343 12.419 1.00 97.38 178 SER A CA 1
ATOM 1276 C C . SER A 1 178 ? -3.588 6.754 12.983 1.00 97.38 178 SER A C 1
ATOM 1278 O O . SER A 1 178 ? -3.638 6.943 14.197 1.00 97.38 178 SER A O 1
ATOM 1280 N N . ASN A 1 179 ? -3.594 7.755 12.105 1.00 97.00 179 ASN A N 1
ATOM 1281 C CA . ASN A 1 179 ? -3.739 9.154 12.510 1.00 97.00 179 ASN A CA 1
ATOM 1282 C C . ASN A 1 179 ? -5.209 9.590 12.667 1.00 97.00 179 ASN A C 1
ATOM 1284 O O . ASN A 1 179 ? -5.475 10.751 12.977 1.00 97.00 179 ASN A O 1
ATOM 1288 N N . LYS A 1 180 ? -6.159 8.681 12.424 1.00 96.56 180 LYS A N 1
ATOM 1289 C CA . LYS A 1 180 ? -7.594 8.862 12.652 1.00 96.56 180 LYS A CA 1
ATOM 1290 C C . LYS A 1 180 ? -8.179 7.599 13.283 1.00 96.56 180 LYS A C 1
ATOM 1292 O O . LYS A 1 180 ? -7.504 6.584 13.422 1.00 96.56 180 LYS A O 1
ATOM 1297 N N . ASN A 1 181 ? -9.451 7.671 13.665 1.00 95.12 181 ASN A N 1
ATOM 1298 C CA . ASN A 1 181 ? -10.174 6.538 14.233 1.00 95.12 181 ASN A CA 1
ATOM 1299 C C . ASN A 1 181 ? -10.190 5.349 13.263 1.00 95.12 181 ASN A C 1
ATOM 1301 O O . ASN A 1 181 ? -10.562 5.500 12.098 1.00 95.12 181 ASN A O 1
ATOM 1305 N N . LEU A 1 182 ? -9.840 4.169 13.772 1.00 95.50 182 LEU A N 1
ATOM 1306 C CA . LEU A 1 182 ? -10.003 2.907 13.060 1.00 95.50 182 LEU A CA 1
ATOM 1307 C C . LEU A 1 182 ? -11.419 2.366 13.297 1.00 95.50 182 LEU A C 1
ATOM 1309 O O . LEU A 1 182 ? -11.943 2.473 14.407 1.00 95.50 182 LEU A O 1
ATOM 1313 N N . TYR A 1 183 ? -12.023 1.766 12.272 1.00 96.06 183 TYR A N 1
ATOM 1314 C CA . TYR A 1 183 ? -13.359 1.177 12.352 1.00 96.06 183 TYR A CA 1
ATOM 1315 C C . TYR A 1 183 ? -13.335 -0.313 11.997 1.00 96.06 183 TYR A C 1
ATOM 1317 O O . TYR A 1 183 ? -12.602 -0.735 11.105 1.00 96.06 183 TYR A O 1
ATOM 1325 N N . ILE A 1 184 ? -14.168 -1.098 12.679 1.00 95.62 184 ILE A N 1
ATOM 1326 C CA . ILE A 1 184 ? -14.479 -2.497 12.367 1.00 95.62 184 ILE A CA 1
ATOM 1327 C C . ILE A 1 184 ? -15.966 -2.546 12.011 1.00 95.62 184 ILE A C 1
ATOM 1329 O O . ILE A 1 184 ? -16.838 -2.437 12.880 1.00 95.62 184 ILE A O 1
ATOM 1333 N N . GLY A 1 185 ? -16.262 -2.643 10.713 1.00 95.62 185 GLY A N 1
ATOM 1334 C CA . GLY A 1 185 ? -17.608 -2.374 10.205 1.00 95.62 185 GLY A CA 1
ATOM 1335 C C . GLY A 1 185 ? -18.022 -0.934 10.530 1.00 95.62 185 GLY A C 1
ATOM 1336 O O . GLY A 1 185 ? -17.287 0.002 10.233 1.00 95.62 185 GLY A O 1
ATOM 1337 N N . GLY A 1 186 ? -19.176 -0.756 11.178 1.00 94.44 186 GLY A N 1
ATOM 1338 C CA . GLY A 1 186 ? -19.641 0.554 11.655 1.00 94.44 186 GLY A CA 1
ATOM 1339 C C . GLY A 1 186 ? -19.118 0.968 13.038 1.00 94.44 186 GLY A C 1
ATOM 1340 O O . GLY A 1 186 ? -19.418 2.068 13.497 1.00 94.44 186 GLY A O 1
ATOM 1341 N N . ASN A 1 187 ? -18.363 0.107 13.728 1.00 92.62 187 ASN A N 1
ATOM 1342 C CA . ASN A 1 187 ? -17.924 0.355 15.102 1.00 92.62 187 ASN A CA 1
ATOM 1343 C C . ASN A 1 187 ? -16.524 0.961 15.145 1.00 92.62 187 ASN A C 1
ATOM 1345 O O . ASN A 1 187 ? -15.628 0.502 14.449 1.00 92.62 187 ASN A O 1
ATOM 1349 N N . ILE A 1 188 ? -16.320 1.943 16.018 1.00 94.00 188 ILE A N 1
ATOM 1350 C CA . ILE A 1 188 ? -15.007 2.535 16.288 1.00 94.00 188 ILE A CA 1
ATOM 1351 C C . ILE A 1 188 ? -14.165 1.631 17.206 1.00 94.00 188 ILE A C 1
ATOM 1353 O O . ILE A 1 188 ? -14.655 1.144 18.227 1.00 94.00 188 ILE A O 1
ATOM 1357 N N . VAL A 1 189 ? -12.886 1.452 16.874 1.00 93.75 189 VAL A N 1
ATOM 1358 C CA . VAL A 1 189 ? -11.878 0.871 17.772 1.00 93.75 189 VAL A CA 1
ATOM 1359 C C . VAL A 1 189 ? -11.470 1.938 18.783 1.00 93.75 189 VAL A C 1
ATOM 1361 O O . VAL A 1 189 ? -11.012 3.018 18.412 1.00 93.75 189 VAL A O 1
ATOM 1364 N N . LEU A 1 190 ? -11.673 1.653 20.066 1.00 89.25 190 LEU A N 1
ATOM 1365 C CA . LEU A 1 190 ? -11.404 2.592 21.153 1.00 89.25 190 LEU A CA 1
ATOM 1366 C C . LEU A 1 190 ? -9.989 2.401 21.697 1.00 89.25 190 LEU A C 1
ATOM 1368 O O . LEU A 1 190 ? -9.488 1.282 21.743 1.00 89.25 190 LEU A O 1
ATOM 1372 N N . THR A 1 191 ? -9.379 3.487 22.167 1.00 88.12 191 THR A N 1
ATOM 1373 C CA . THR A 1 191 ? -8.206 3.400 23.045 1.00 88.12 191 THR A CA 1
ATOM 1374 C C . THR A 1 191 ? -8.642 3.007 24.454 1.00 88.12 191 THR A C 1
ATOM 1376 O O . THR A 1 191 ? -9.797 3.235 24.814 1.00 88.12 191 THR A O 1
ATOM 1379 N N . ASP A 1 192 ? -7.729 2.505 25.285 1.00 85.94 192 ASP A N 1
ATOM 1380 C CA . ASP A 1 192 ? -8.034 2.141 26.678 1.00 85.94 192 ASP A CA 1
ATOM 1381 C C . ASP A 1 192 ? -8.652 3.301 27.470 1.00 85.94 192 ASP A C 1
ATOM 1383 O O . ASP A 1 192 ? -9.600 3.110 28.228 1.00 85.94 192 ASP A O 1
ATOM 1387 N N . ALA A 1 193 ? -8.176 4.528 27.237 1.00 84.69 193 ALA A N 1
ATOM 1388 C CA . ALA A 1 193 ? -8.718 5.722 27.877 1.00 84.69 193 ALA A CA 1
ATOM 1389 C C . ALA A 1 193 ? -10.179 5.988 27.471 1.00 84.69 193 ALA A C 1
ATOM 1391 O O . ALA A 1 193 ? -11.023 6.233 28.334 1.00 84.69 193 ALA A O 1
ATOM 1392 N N . VAL A 1 194 ? -10.501 5.910 26.172 1.00 83.75 194 VAL A N 1
ATOM 1393 C CA . VAL A 1 194 ? -11.884 6.105 25.703 1.00 83.75 194 VAL A CA 1
ATOM 1394 C C . VAL A 1 194 ? -12.760 4.912 26.082 1.00 83.75 194 VAL A C 1
ATOM 1396 O O . VAL A 1 194 ? -13.924 5.095 26.432 1.00 83.75 194 VAL A O 1
ATOM 1399 N N . ALA A 1 195 ? -12.216 3.695 26.075 1.00 84.12 195 ALA A N 1
ATOM 1400 C CA . ALA A 1 195 ? -12.909 2.501 26.532 1.00 84.12 195 ALA A CA 1
ATOM 1401 C C . ALA A 1 195 ? -13.287 2.615 28.015 1.00 84.12 195 ALA A C 1
ATOM 1403 O O . ALA A 1 195 ? -14.438 2.357 28.342 1.00 84.12 195 ALA A O 1
ATOM 1404 N N . ALA A 1 196 ? -12.391 3.090 28.885 1.00 79.38 196 ALA A N 1
ATOM 1405 C CA . ALA A 1 196 ? -12.662 3.296 30.312 1.00 79.38 196 ALA A CA 1
ATOM 1406 C C . ALA A 1 196 ? -13.700 4.400 30.602 1.00 79.38 196 ALA A C 1
ATOM 1408 O O . ALA A 1 196 ? -14.336 4.392 31.655 1.00 79.38 196 ALA A O 1
ATOM 1409 N N . GLN A 1 197 ? -13.871 5.358 29.685 1.00 78.94 197 GLN A N 1
ATOM 1410 C CA . GLN A 1 197 ? -14.912 6.388 29.775 1.00 78.94 197 GLN A CA 1
ATOM 1411 C C . GLN A 1 197 ? -16.258 5.900 29.224 1.00 78.94 197 GLN A C 1
ATOM 1413 O O . GLN A 1 197 ? -17.296 6.130 29.840 1.00 78.94 197 GLN A O 1
ATOM 1418 N N . LYS A 1 198 ? -16.250 5.242 28.055 1.00 74.50 198 LYS A N 1
ATOM 1419 C CA . LYS A 1 198 ? -17.462 4.760 27.373 1.00 74.50 198 LYS A CA 1
ATOM 1420 C C . LYS A 1 198 ? -18.068 3.563 28.094 1.00 74.50 198 LYS A C 1
ATOM 1422 O O . LYS A 1 198 ? -19.281 3.486 28.268 1.00 74.50 198 LYS A O 1
ATOM 1427 N N . TYR A 1 199 ? -17.219 2.635 28.512 1.00 70.38 199 TYR A N 1
ATOM 1428 C CA . TYR A 1 199 ? -17.568 1.579 29.437 1.00 70.38 199 TYR A CA 1
ATOM 1429 C C . TYR A 1 199 ? -17.147 2.069 30.809 1.00 70.38 199 TYR A C 1
ATOM 1431 O O . TYR A 1 199 ? -15.980 1.965 31.176 1.00 70.38 199 TYR A O 1
ATOM 1439 N N . ALA A 1 200 ? -18.096 2.626 31.563 1.00 59.62 200 ALA A N 1
ATOM 1440 C CA . ALA A 1 200 ? -17.874 2.850 32.979 1.00 59.62 200 ALA A CA 1
ATOM 1441 C C . ALA A 1 200 ? -17.306 1.551 33.559 1.00 59.62 200 ALA A C 1
ATOM 1443 O O . ALA A 1 200 ? -17.934 0.494 33.422 1.00 59.62 200 ALA A O 1
ATOM 1444 N N . LEU A 1 201 ? -16.121 1.617 34.175 1.00 61.34 201 LEU A N 1
ATOM 1445 C CA . LEU A 1 201 ? -15.677 0.571 35.083 1.00 61.34 201 LEU A CA 1
ATOM 1446 C C . LEU A 1 201 ? -16.855 0.384 36.037 1.00 61.34 201 LEU A C 1
ATOM 1448 O O . LEU A 1 201 ? -17.122 1.305 36.810 1.00 61.34 201 LEU A O 1
ATOM 1452 N N . ARG A 1 202 ? -17.638 -0.701 35.886 1.00 60.88 202 ARG A N 1
ATOM 1453 C CA . ARG A 1 202 ? -18.853 -0.929 36.682 1.00 60.88 202 ARG A CA 1
ATOM 1454 C C . ARG A 1 202 ? -18.446 -0.665 38.116 1.00 60.88 202 ARG A C 1
ATOM 1456 O O . ARG A 1 202 ? -17.599 -1.383 38.642 1.00 60.88 202 ARG A O 1
ATOM 1463 N N . SER A 1 203 ? -18.923 0.430 38.699 1.00 62.28 203 SER A N 1
ATOM 1464 C CA . SER A 1 203 ? -18.416 0.862 39.986 1.00 62.28 203 SER A CA 1
ATOM 1465 C C . SER A 1 203 ? -18.867 -0.170 41.006 1.00 62.28 203 SER A C 1
ATOM 1467 O O . SER A 1 203 ? -19.991 -0.117 41.491 1.00 62.28 203 SER A O 1
ATOM 1469 N N . ILE A 1 204 ? -17.993 -1.105 41.356 1.00 68.06 204 ILE A N 1
ATOM 1470 C CA . ILE A 1 204 ? -18.130 -1.933 42.551 1.00 68.06 204 ILE A CA 1
ATOM 1471 C C . ILE A 1 204 ? -17.736 -1.085 43.760 1.00 68.06 204 ILE A C 1
ATOM 1473 O O . ILE A 1 204 ? -16.874 -1.474 44.527 1.00 68.06 204 ILE A O 1
ATOM 1477 N N . ARG A 1 205 ? -18.258 0.143 43.880 1.00 72.69 205 ARG A N 1
ATOM 1478 C CA . ARG A 1 205 ? -17.923 1.060 44.973 1.00 72.69 205 ARG A CA 1
ATOM 1479 C C . ARG A 1 205 ? -19.143 1.309 45.844 1.00 72.69 205 ARG A C 1
ATOM 1481 O O . ARG A 1 205 ? -20.191 1.676 45.326 1.00 72.69 205 ARG A O 1
ATOM 1488 N N . VAL A 1 206 ? -18.972 1.195 47.158 1.00 76.00 206 VAL A N 1
ATOM 1489 C CA . VAL A 1 206 ? -19.938 1.667 48.161 1.00 76.00 206 VAL A CA 1
ATOM 1490 C C . VAL A 1 206 ? -19.300 2.858 48.866 1.00 76.00 206 VAL A C 1
ATOM 1492 O O . VAL A 1 206 ? -18.180 2.760 49.366 1.00 76.00 206 VAL A O 1
ATOM 1495 N N . ASN A 1 207 ? -19.974 4.012 48.848 1.00 72.06 207 ASN A N 1
ATOM 1496 C CA . ASN A 1 207 ? -19.467 5.264 49.427 1.00 72.06 207 ASN A CA 1
ATOM 1497 C C . ASN A 1 207 ? -18.051 5.653 48.931 1.00 72.06 207 ASN A C 1
ATOM 1499 O O . ASN A 1 207 ? -17.151 5.965 49.709 1.00 72.06 207 ASN A O 1
ATOM 1503 N N . GLY A 1 208 ? -17.812 5.542 47.620 1.00 75.75 208 GLY A N 1
ATOM 1504 C CA . GLY A 1 208 ? -16.535 5.913 46.998 1.00 75.75 208 GLY A CA 1
ATOM 1505 C C . GLY A 1 208 ? -15.376 4.924 47.195 1.00 75.75 208 GLY A C 1
ATOM 1506 O O . GLY A 1 208 ? -14.331 5.114 46.573 1.00 75.75 208 GLY A O 1
ATOM 1507 N N . LYS A 1 209 ? -15.549 3.846 47.974 1.00 79.38 209 LYS A N 1
ATOM 1508 C CA . LYS A 1 209 ? -14.519 2.820 48.224 1.00 79.38 209 LYS A CA 1
ATOM 1509 C C . LYS A 1 209 ? -14.759 1.560 47.382 1.00 79.38 209 LYS A C 1
ATOM 1511 O O . LYS A 1 209 ? -15.907 1.132 47.315 1.00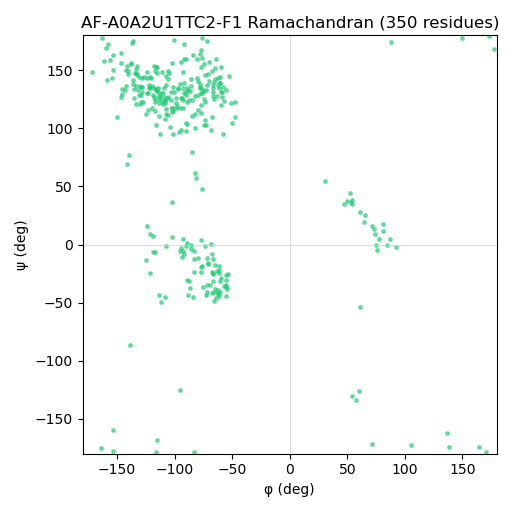 79.38 209 LYS A O 1
ATOM 1516 N N . PRO A 1 210 ? -13.732 0.964 46.747 1.00 81.50 210 PRO A N 1
ATOM 1517 C CA . PRO A 1 210 ? -13.872 -0.279 45.982 1.00 81.50 210 PRO A CA 1
ATOM 1518 C C . PRO A 1 210 ? -14.234 -1.473 46.880 1.00 81.50 210 PRO A C 1
ATOM 1520 O O . PRO A 1 210 ? -13.704 -1.605 47.979 1.00 81.50 210 PRO A O 1
ATOM 1523 N N . LEU A 1 211 ? -15.125 -2.339 46.399 1.00 82.38 211 LEU A N 1
ATOM 1524 C CA . LEU A 1 211 ? -15.477 -3.627 46.990 1.00 82.38 211 LEU A CA 1
ATOM 1525 C C . LEU A 1 211 ? -14.404 -4.650 46.610 1.00 82.38 211 LEU A C 1
ATOM 1527 O O . LEU A 1 211 ? -14.075 -4.801 45.435 1.00 82.38 211 LEU A O 1
ATOM 1531 N N . SER A 1 212 ? -13.875 -5.357 47.603 1.00 84.44 212 SER A N 1
ATOM 1532 C CA . SER A 1 212 ? -12.899 -6.440 47.428 1.00 84.44 212 SER A CA 1
ATOM 1533 C C . SER A 1 212 ? -13.491 -7.836 47.667 1.00 84.44 212 SER A C 1
ATOM 1535 O O . SER A 1 212 ? -12.766 -8.819 47.552 1.00 84.44 212 SER A O 1
ATOM 1537 N N . ALA A 1 213 ? 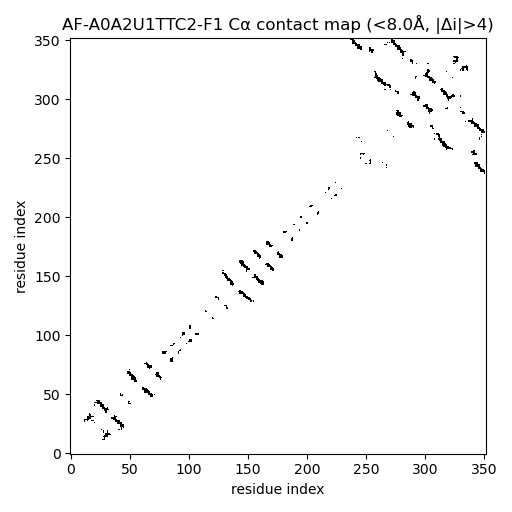-14.779 -7.921 48.021 1.00 84.31 213 ALA A N 1
ATOM 1538 C CA . ALA A 1 213 ? -15.531 -9.146 48.301 1.00 84.31 213 ALA A CA 1
ATOM 1539 C C . ALA A 1 213 ? -17.053 -8.875 48.254 1.00 84.31 213 ALA A C 1
ATOM 1541 O O . ALA A 1 213 ? -17.471 -7.726 48.070 1.00 84.31 213 ALA A O 1
ATOM 1542 N N . ASP A 1 214 ? -17.863 -9.922 48.446 1.00 84.88 214 ASP A N 1
ATOM 1543 C CA . ASP A 1 214 ? -19.323 -9.826 48.558 1.00 84.88 214 ASP A CA 1
ATOM 1544 C C . ASP A 1 214 ? -19.757 -8.953 49.748 1.00 84.88 214 ASP A C 1
ATOM 1546 O O . ASP A 1 214 ? -19.140 -8.963 50.816 1.00 84.88 214 ASP A O 1
ATOM 1550 N N . VAL A 1 215 ? -20.855 -8.209 49.576 1.00 87.25 215 VAL A N 1
ATOM 1551 C CA . VAL A 1 215 ? -21.467 -7.416 50.652 1.00 87.25 215 VAL A CA 1
ATOM 1552 C C . VAL A 1 215 ? -22.486 -8.281 51.380 1.00 87.25 215 VAL A C 1
ATOM 1554 O O . VAL A 1 215 ? -23.591 -8.499 50.886 1.00 87.25 215 VAL A O 1
ATOM 1557 N N . ASN A 1 216 ? -22.121 -8.754 52.567 1.00 87.50 216 ASN A N 1
ATOM 1558 C CA . ASN A 1 216 ? -23.058 -9.390 53.483 1.00 87.50 216 ASN A CA 1
ATOM 1559 C C . ASN A 1 216 ? -23.625 -8.331 54.441 1.00 87.50 216 ASN A C 1
ATOM 1561 O O . ASN A 1 216 ? -22.845 -7.647 55.097 1.00 87.50 216 ASN A O 1
ATOM 1565 N N . LEU A 1 217 ? -24.952 -8.191 54.509 1.00 88.25 217 LEU A N 1
ATOM 1566 C CA . LEU A 1 217 ? -25.629 -7.293 55.451 1.00 88.25 217 LEU A CA 1
ATOM 1567 C C . LEU A 1 217 ? -26.328 -8.123 56.522 1.00 88.25 217 LEU A C 1
ATOM 1569 O O . LEU A 1 217 ? -27.344 -8.772 56.270 1.00 88.25 217 LEU A O 1
ATOM 1573 N N . LEU A 1 218 ? -25.784 -8.088 57.727 1.00 90.50 218 LEU A N 1
ATOM 1574 C CA . LEU A 1 218 ? -26.423 -8.626 58.914 1.00 90.50 218 LEU A CA 1
ATOM 1575 C C . LEU A 1 218 ? -27.445 -7.620 59.454 1.00 90.50 218 LEU A C 1
ATOM 1577 O O . LEU A 1 218 ? -27.369 -6.421 59.189 1.00 90.50 218 LEU A O 1
ATOM 1581 N N . ALA A 1 219 ? -28.393 -8.093 60.265 1.00 89.94 219 ALA A N 1
ATOM 1582 C CA . ALA A 1 219 ? -29.379 -7.220 60.909 1.00 89.94 219 ALA A CA 1
ATOM 1583 C C . ALA A 1 219 ? -28.708 -6.089 61.724 1.00 89.94 219 ALA A C 1
ATOM 1585 O O . ALA A 1 219 ? -29.166 -4.946 61.696 1.00 89.94 219 ALA A O 1
ATOM 1586 N N . SER A 1 220 ? -27.556 -6.382 62.346 1.00 89.44 220 SER A N 1
ATOM 1587 C CA . SER A 1 220 ? -26.719 -5.403 63.051 1.00 89.44 220 SER A CA 1
ATOM 1588 C C . SER A 1 220 ? -26.197 -4.279 62.158 1.00 89.44 220 SER A C 1
ATOM 1590 O O . SER A 1 220 ? -26.038 -3.156 62.629 1.00 89.44 220 SER A O 1
ATOM 1592 N N . ASP A 1 221 ? -25.951 -4.556 60.877 1.00 91.81 221 ASP A N 1
ATOM 1593 C CA . ASP A 1 221 ? -25.318 -3.608 59.953 1.00 91.81 221 ASP A CA 1
ATOM 1594 C C . ASP A 1 221 ? -26.293 -2.519 59.489 1.00 91.81 221 ASP A C 1
ATOM 1596 O O . ASP A 1 221 ? -25.879 -1.459 59.022 1.00 91.81 221 ASP A O 1
ATOM 1600 N N . ILE A 1 222 ? -27.597 -2.767 59.636 1.00 91.06 222 ILE A N 1
ATOM 1601 C CA . ILE A 1 222 ? -28.679 -1.886 59.175 1.00 91.06 222 ILE A CA 1
ATOM 1602 C C . ILE A 1 222 ? -29.639 -1.480 60.296 1.00 91.06 222 ILE A C 1
ATOM 1604 O O . ILE A 1 222 ? -30.733 -0.991 60.022 1.00 91.06 222 ILE A O 1
ATOM 1608 N N . ASN A 1 223 ? -29.240 -1.675 61.556 1.00 92.06 223 ASN A N 1
ATOM 1609 C CA . ASN A 1 223 ? -30.063 -1.365 62.726 1.00 92.06 223 ASN A CA 1
ATOM 1610 C C . ASN A 1 223 ? -31.451 -2.045 62.685 1.00 92.06 223 ASN A C 1
ATOM 1612 O O . ASN A 1 223 ? -32.467 -1.454 63.056 1.00 92.06 223 ASN A O 1
ATOM 1616 N N . ALA A 1 224 ? -31.488 -3.288 62.201 1.00 91.69 224 ALA A N 1
ATOM 1617 C CA . ALA A 1 224 ? -32.659 -4.155 62.215 1.00 91.69 224 ALA A CA 1
ATOM 1618 C C . ALA A 1 224 ? -32.536 -5.199 63.336 1.00 91.69 224 ALA A C 1
ATOM 1620 O O . ALA A 1 224 ? -31.434 -5.551 63.755 1.00 91.69 224 ALA A O 1
ATOM 1621 N N . TRP A 1 225 ? -33.668 -5.728 63.807 1.00 90.00 225 TRP A N 1
ATOM 1622 C CA . TRP A 1 225 ? -33.664 -6.841 64.760 1.00 90.00 225 TRP A CA 1
ATOM 1623 C C . TRP A 1 225 ? -33.436 -8.173 64.061 1.00 90.00 225 TRP A C 1
ATOM 1625 O O . TRP A 1 225 ? -33.986 -8.439 62.990 1.00 90.00 225 TRP A O 1
ATOM 1635 N N . ASN A 1 226 ? -32.649 -9.036 64.696 1.00 90.81 226 ASN A N 1
ATOM 1636 C CA . ASN A 1 226 ? -32.515 -10.418 64.262 1.00 90.81 226 ASN A CA 1
ATOM 1637 C C . ASN A 1 226 ? -33.741 -11.251 64.684 1.00 90.81 226 ASN A C 1
ATOM 1639 O O . ASN A 1 226 ? -34.564 -10.830 65.498 1.00 90.81 226 ASN A O 1
ATOM 1643 N N . LYS A 1 227 ? -33.860 -12.463 64.127 1.00 87.38 227 LYS A N 1
ATOM 1644 C CA . LYS A 1 227 ? -35.002 -13.351 64.387 1.00 87.38 227 LYS A CA 1
ATOM 1645 C C . LYS A 1 227 ? -35.212 -13.622 65.883 1.00 87.38 227 LYS A C 1
ATOM 1647 O O . LYS A 1 227 ? -36.338 -13.536 66.349 1.00 87.38 227 LYS A O 1
ATOM 1652 N N . THR A 1 228 ? -34.148 -13.891 66.639 1.00 87.19 228 THR A N 1
ATOM 1653 C CA . THR A 1 228 ? -34.229 -14.164 68.083 1.00 87.19 228 THR A CA 1
ATOM 1654 C C . THR A 1 228 ? -34.767 -12.964 68.861 1.00 87.19 228 THR A C 1
ATOM 1656 O O . THR A 1 228 ? -35.602 -13.123 69.749 1.00 87.19 228 THR A O 1
ATOM 1659 N N . GLU A 1 229 ? -34.308 -11.757 68.526 1.00 89.31 229 GLU A N 1
ATOM 1660 C CA . GLU A 1 229 ? -34.774 -10.512 69.147 1.00 89.31 229 GLU A CA 1
ATOM 1661 C C . GLU A 1 229 ? -36.243 -10.225 68.824 1.00 89.31 229 GLU A C 1
ATOM 1663 O O . GLU A 1 229 ? -36.994 -9.814 69.709 1.00 89.31 229 GLU A O 1
ATOM 1668 N N . ALA A 1 230 ? -36.664 -10.460 67.578 1.00 84.38 230 ALA A N 1
ATOM 1669 C CA . ALA A 1 230 ? -38.058 -10.317 67.168 1.00 84.38 230 ALA A CA 1
ATOM 1670 C C . ALA A 1 230 ? -38.954 -11.353 67.867 1.00 84.38 230 ALA A C 1
ATOM 1672 O O . ALA A 1 230 ? -39.956 -10.991 68.486 1.00 84.38 230 ALA A O 1
ATOM 1673 N N . ASP A 1 231 ? -38.559 -12.624 67.849 1.00 82.94 231 ASP A N 1
ATOM 1674 C CA . ASP A 1 231 ? -39.306 -13.719 68.471 1.00 82.94 231 ASP A CA 1
ATOM 1675 C C . ASP A 1 231 ? -39.464 -13.493 69.988 1.00 82.94 231 ASP A C 1
ATOM 1677 O O . ASP A 1 231 ? -40.547 -13.677 70.545 1.00 82.94 231 ASP A O 1
ATOM 1681 N N . GLY A 1 232 ? -38.413 -13.014 70.663 1.00 77.19 232 GLY A N 1
ATOM 1682 C CA . GLY A 1 232 ? -38.444 -12.700 72.095 1.00 77.19 232 GLY A CA 1
ATOM 1683 C C . GLY A 1 232 ? -39.362 -11.533 72.474 1.00 77.19 232 GLY A C 1
ATOM 1684 O O . GLY A 1 232 ? -39.842 -11.489 73.605 1.00 77.19 232 GLY A O 1
ATOM 1685 N N . ARG A 1 233 ? -39.628 -10.597 71.553 1.00 75.94 233 ARG A N 1
ATOM 1686 C CA . ARG A 1 233 ? -40.535 -9.462 71.800 1.00 75.94 233 ARG A CA 1
ATOM 1687 C C . ARG A 1 233 ? -41.997 -9.768 71.490 1.00 75.94 233 ARG A C 1
ATOM 1689 O O . ARG A 1 233 ? -42.862 -9.174 72.125 1.00 75.94 233 ARG A O 1
ATOM 1696 N N . TYR A 1 234 ? -42.277 -10.632 70.513 1.00 69.31 234 TYR A N 1
ATOM 1697 C CA . TYR A 1 234 ? -43.615 -10.722 69.914 1.00 69.31 234 TYR A CA 1
ATOM 1698 C C . TYR A 1 234 ? -44.342 -12.062 70.104 1.00 69.31 234 TYR A C 1
ATOM 1700 O O . TYR A 1 234 ? -45.529 -12.135 69.784 1.00 69.31 234 TYR A O 1
ATOM 1708 N N . LEU A 1 235 ? -43.721 -13.109 70.666 1.00 61.91 235 LEU A N 1
ATOM 1709 C CA . LEU A 1 235 ? -44.476 -14.301 71.073 1.00 61.91 235 LEU A CA 1
ATOM 1710 C C . LEU A 1 235 ? -45.132 -14.100 72.454 1.00 61.91 235 LEU A C 1
ATOM 1712 O O . LEU A 1 235 ? -44.447 -14.062 73.475 1.00 61.91 235 LEU A O 1
ATOM 1716 N N . MET A 1 236 ? -46.472 -14.039 72.490 1.00 57.97 236 MET A N 1
ATOM 1717 C CA . MET A 1 236 ? -47.284 -14.122 73.716 1.00 57.97 236 MET A CA 1
ATOM 1718 C C . MET A 1 236 ? -46.996 -15.438 74.458 1.00 57.97 236 MET A C 1
ATOM 1720 O O . MET A 1 236 ? -47.572 -16.482 74.159 1.00 57.97 236 MET A O 1
ATOM 1724 N N . LYS A 1 237 ? -46.083 -15.396 75.430 1.00 59.59 237 LYS A N 1
ATOM 1725 C CA . LYS A 1 237 ? -45.652 -16.545 76.241 1.00 59.59 237 LYS A CA 1
ATOM 1726 C C . LYS A 1 237 ? -46.290 -16.548 77.637 1.00 59.59 237 LYS A C 1
ATOM 1728 O O . LYS A 1 237 ? -45.640 -16.934 78.604 1.00 59.59 237 LYS A O 1
ATOM 1733 N N . THR A 1 238 ? -47.550 -16.135 77.770 1.00 58.81 238 THR A N 1
ATOM 1734 C CA . THR A 1 238 ? -48.294 -16.363 79.018 1.00 58.81 238 THR A CA 1
ATOM 1735 C C . THR A 1 238 ? -49.009 -17.703 78.894 1.00 58.81 238 THR A C 1
ATOM 1737 O O . THR A 1 238 ? -50.050 -17.807 78.250 1.00 58.81 238 THR A O 1
ATOM 1740 N N . ALA A 1 239 ? -48.417 -18.760 79.453 1.00 61.72 239 ALA A N 1
ATOM 1741 C CA . ALA A 1 239 ? -49.082 -20.053 79.560 1.00 61.72 239 ALA A CA 1
ATOM 1742 C C . ALA A 1 239 ? -50.375 -19.885 80.377 1.00 61.72 239 ALA A C 1
ATOM 1744 O O . ALA A 1 239 ? -50.349 -19.345 81.481 1.00 61.72 239 ALA A O 1
ATOM 1745 N N . ILE A 1 240 ? -51.506 -20.325 79.827 1.00 72.56 240 ILE A N 1
ATOM 1746 C CA . ILE A 1 240 ? -52.779 -20.380 80.548 1.00 72.56 240 ILE A CA 1
ATOM 1747 C C . ILE A 1 240 ? -52.641 -21.456 81.638 1.00 72.56 240 ILE A C 1
ATOM 1749 O O . ILE A 1 240 ? -52.544 -22.645 81.332 1.00 72.56 240 ILE A O 1
ATOM 1753 N N . GLU A 1 241 ? -52.589 -21.055 82.909 1.00 84.19 241 GLU A N 1
ATOM 1754 C CA . GLU A 1 241 ? -52.490 -21.983 84.043 1.00 84.19 241 GLU A CA 1
ATOM 1755 C C . GLU A 1 241 ? -53.882 -22.520 84.403 1.00 84.19 241 GLU A C 1
ATOM 1757 O O . GLU A 1 241 ? -54.807 -21.742 84.626 1.00 84.19 241 GLU A O 1
ATOM 1762 N N . SER A 1 242 ? -54.050 -23.845 84.488 1.00 90.00 242 SER A N 1
ATOM 1763 C CA . SER A 1 242 ? -55.323 -24.480 84.861 1.00 90.00 242 SER A CA 1
ATOM 1764 C C . SER A 1 242 ? -55.131 -25.521 85.961 1.00 90.00 242 SER A C 1
ATOM 1766 O O . SER A 1 242 ? -54.203 -26.329 85.903 1.00 90.00 242 SER A O 1
ATOM 1768 N N . LYS A 1 243 ? -56.016 -25.527 86.963 1.00 93.50 243 LYS A N 1
ATOM 1769 C CA . LYS A 1 243 ? -55.979 -26.444 88.108 1.00 93.50 243 LYS A CA 1
ATOM 1770 C C . LYS A 1 243 ? -57.361 -27.010 88.416 1.00 93.50 243 LYS A C 1
ATOM 1772 O O . LYS A 1 243 ? -58.344 -26.278 88.498 1.00 93.50 243 LYS A O 1
ATOM 1777 N N . VAL A 1 244 ? -57.416 -28.324 88.624 1.00 95.31 244 VAL A N 1
ATOM 1778 C CA . VAL A 1 244 ? -58.622 -29.046 89.052 1.00 95.31 244 VAL A CA 1
ATOM 1779 C C . VAL A 1 244 ? -58.642 -29.153 90.576 1.00 95.31 244 VAL A C 1
ATOM 1781 O O . VAL A 1 244 ? -57.626 -29.478 91.190 1.00 95.31 244 VAL A O 1
ATOM 1784 N N . ILE A 1 245 ? -59.791 -28.878 91.188 1.00 95.69 245 ILE A N 1
ATOM 1785 C CA . ILE A 1 245 ? -60.020 -28.953 92.634 1.00 95.69 245 ILE A CA 1
ATOM 1786 C C . ILE A 1 245 ? -61.298 -29.744 92.940 1.00 95.69 245 ILE A C 1
ATOM 1788 O O . ILE A 1 245 ? -62.289 -29.642 92.217 1.00 95.69 245 ILE A O 1
ATOM 1792 N N . TYR A 1 246 ? -61.278 -30.508 94.032 1.00 95.12 246 TYR A N 1
ATOM 1793 C CA . TYR A 1 246 ? -62.384 -31.348 94.507 1.00 95.12 246 TYR A CA 1
ATOM 1794 C C . TYR A 1 246 ? -62.916 -30.773 95.828 1.00 95.12 246 TYR A C 1
ATOM 1796 O O . TYR A 1 246 ? -62.327 -31.027 96.881 1.00 95.12 246 TYR A O 1
ATOM 1804 N N . PRO A 1 247 ? -63.972 -29.940 95.822 1.00 92.81 247 PRO A N 1
ATOM 1805 C CA . PRO A 1 247 ? -64.304 -29.161 97.010 1.00 92.81 247 PRO A CA 1
ATOM 1806 C C . PRO A 1 247 ? -64.923 -30.020 98.120 1.00 92.81 247 PRO A C 1
ATOM 1808 O O . PRO A 1 247 ? -66.072 -30.448 98.026 1.00 92.81 247 PRO A O 1
ATOM 1811 N N . GLY A 1 248 ? -64.146 -30.273 99.177 1.00 87.38 248 GLY A N 1
ATOM 1812 C CA . GLY A 1 248 ? -64.543 -31.150 100.285 1.00 87.38 248 GLY A CA 1
ATOM 1813 C C . GLY A 1 248 ? -64.367 -32.648 100.005 1.00 87.38 248 GLY A C 1
ATOM 1814 O O . GLY A 1 248 ? -64.957 -33.463 100.706 1.00 87.38 248 GLY A O 1
ATOM 1815 N N . GLY A 1 249 ? -63.573 -33.020 98.995 1.00 91.12 249 GLY A N 1
ATOM 1816 C CA . GLY A 1 249 ? -63.252 -34.414 98.680 1.00 91.12 249 GLY A CA 1
ATOM 1817 C C . GLY A 1 249 ? -61.905 -34.550 97.973 1.00 91.12 249 GLY A C 1
ATOM 1818 O O . GLY A 1 249 ? -61.053 -33.665 98.051 1.00 91.12 249 GLY A O 1
ATOM 1819 N N . THR A 1 250 ? -61.705 -35.662 97.274 1.00 92.94 250 THR A N 1
ATOM 1820 C CA . THR A 1 250 ? -60.475 -35.951 96.519 1.00 92.94 250 THR A CA 1
ATOM 1821 C C . THR A 1 250 ? -60.813 -36.520 95.144 1.00 92.94 250 THR A C 1
ATOM 1823 O O . THR A 1 250 ? -61.969 -36.793 94.839 1.00 92.94 250 THR A O 1
ATOM 1826 N N . GLU A 1 251 ? -59.804 -36.733 94.303 1.00 89.69 251 GLU A N 1
ATOM 1827 C CA . GLU A 1 251 ? -59.998 -37.386 93.005 1.00 89.69 251 GLU A CA 1
ATOM 1828 C C . GLU A 1 251 ? -60.520 -38.824 93.125 1.00 89.69 251 GLU A C 1
ATOM 1830 O O . GLU A 1 251 ? -61.393 -39.230 92.362 1.00 89.69 251 GLU A O 1
ATOM 1835 N N . SER A 1 252 ? -60.027 -39.579 94.110 1.00 90.25 252 SER A N 1
ATOM 1836 C CA . SER A 1 252 ? -60.449 -40.959 94.376 1.00 90.25 252 SER A CA 1
ATOM 1837 C C . SER A 1 252 ? -61.798 -41.063 95.095 1.00 90.25 252 SER A C 1
ATOM 1839 O O . SER A 1 252 ? -62.434 -42.113 95.043 1.00 90.25 252 SER A O 1
ATOM 1841 N N . ALA A 1 253 ? -62.247 -39.986 95.744 1.00 91.69 253 ALA A N 1
ATOM 1842 C CA . ALA A 1 253 ? -63.554 -39.881 96.383 1.00 91.69 253 ALA A CA 1
ATOM 1843 C C . ALA A 1 253 ? -64.153 -38.484 96.129 1.00 91.69 253 ALA A C 1
ATOM 1845 O O . ALA A 1 253 ? -64.101 -37.615 97.011 1.00 91.69 253 ALA A O 1
ATOM 1846 N N . PRO A 1 254 ? -64.695 -38.237 94.919 1.00 92.56 254 PRO A N 1
ATOM 1847 C CA . PRO A 1 254 ? -65.245 -36.938 94.577 1.00 92.56 254 PRO A CA 1
ATOM 1848 C C . PRO A 1 254 ? -66.406 -36.569 95.503 1.00 92.56 254 PRO A C 1
ATOM 1850 O O . PRO A 1 254 ? -67.248 -37.418 95.815 1.00 92.56 254 PRO A O 1
ATOM 1853 N N . PRO A 1 255 ? -66.485 -35.305 95.942 1.00 93.12 255 PRO A N 1
ATOM 1854 C CA . PRO A 1 255 ? -67.564 -34.867 96.806 1.00 93.12 255 PRO A CA 1
ATOM 1855 C C . PRO A 1 255 ? -68.896 -34.964 96.058 1.00 93.12 255 PRO A C 1
ATOM 1857 O O . PRO A 1 255 ? -68.983 -34.672 94.862 1.00 93.12 255 PRO A O 1
ATOM 1860 N N . LYS A 1 256 ? -69.957 -35.354 96.766 1.00 89.19 256 LYS A N 1
ATOM 1861 C CA . LYS A 1 256 ? -71.326 -35.247 96.252 1.00 89.19 256 LYS A CA 1
ATOM 1862 C C . LYS A 1 256 ? -71.816 -33.819 96.441 1.00 89.19 256 LYS A C 1
ATOM 1864 O O . LYS A 1 256 ? -71.524 -33.187 97.453 1.00 89.19 256 LYS A O 1
ATOM 1869 N N . ILE A 1 257 ? -72.582 -33.328 95.478 1.00 88.81 257 ILE A N 1
ATOM 1870 C CA . ILE A 1 257 ? -73.223 -32.021 95.559 1.00 88.81 257 ILE A CA 1
ATOM 1871 C C . ILE A 1 257 ? -74.707 -32.212 95.893 1.00 88.81 257 ILE A C 1
ATOM 1873 O O . ILE A 1 257 ? -75.375 -33.050 95.291 1.00 88.81 257 ILE A O 1
ATOM 1877 N N . ALA A 1 258 ? -75.206 -31.476 96.887 1.00 89.31 258 ALA A N 1
ATOM 1878 C CA . ALA A 1 258 ? -76.613 -31.493 97.286 1.00 89.31 258 ALA A CA 1
ATOM 1879 C C . ALA A 1 258 ? -77.397 -30.363 96.602 1.00 89.31 258 ALA A C 1
ATOM 1881 O O . ALA A 1 258 ? -76.822 -29.350 96.191 1.00 89.31 258 ALA A O 1
ATOM 1882 N N . THR A 1 259 ? -78.714 -30.526 96.483 1.00 91.00 259 THR A N 1
ATOM 1883 C CA . THR A 1 259 ? -79.624 -29.445 96.078 1.00 91.00 259 THR A CA 1
ATOM 1884 C C . THR A 1 259 ? -79.733 -28.399 97.187 1.00 91.00 259 THR A C 1
ATOM 1886 O O . THR A 1 259 ? -79.469 -28.686 98.355 1.00 91.00 259 THR A O 1
ATOM 1889 N N . ASN A 1 260 ? -80.118 -27.175 96.823 1.00 91.19 260 ASN A N 1
ATOM 1890 C CA . ASN A 1 260 ? -80.260 -26.039 97.737 1.00 91.19 260 ASN A CA 1
ATOM 1891 C C . ASN A 1 260 ? -78.994 -25.735 98.571 1.00 91.19 260 ASN A C 1
ATOM 1893 O O . ASN A 1 260 ? -79.081 -25.346 99.737 1.00 91.19 260 ASN A O 1
ATOM 1897 N N . ALA A 1 261 ? -77.810 -25.943 97.994 1.00 90.81 261 ALA A N 1
ATOM 1898 C CA . ALA A 1 261 ? -76.534 -25.772 98.676 1.00 90.81 261 ALA A CA 1
ATOM 1899 C C . ALA A 1 261 ? -75.824 -24.482 98.240 1.00 90.81 261 ALA A C 1
ATOM 1901 O O . ALA A 1 261 ? -75.887 -24.068 97.079 1.00 90.81 261 ALA A O 1
ATOM 1902 N N . ARG A 1 262 ? -75.084 -23.878 99.177 1.00 93.00 262 ARG A N 1
ATOM 1903 C CA . ARG A 1 262 ? -74.081 -22.836 98.916 1.00 93.00 262 ARG A CA 1
ATOM 1904 C C . ARG A 1 262 ? -72.761 -23.287 99.527 1.00 93.00 262 ARG A C 1
ATOM 1906 O O . ARG A 1 262 ? -72.647 -23.353 100.746 1.00 93.00 262 ARG A O 1
ATOM 1913 N N . ILE A 1 263 ? -71.783 -23.583 98.682 1.00 93.31 263 ILE A N 1
ATOM 1914 C CA . ILE A 1 263 ? -70.483 -24.113 99.092 1.00 93.31 263 ILE A CA 1
ATOM 1915 C C . ILE A 1 263 ? -69.414 -23.073 98.792 1.00 93.31 263 ILE A C 1
ATOM 1917 O O . ILE A 1 263 ? -69.327 -22.572 97.670 1.00 93.31 263 ILE A O 1
ATOM 1921 N N . GLU A 1 264 ? -68.606 -22.758 99.798 1.00 94.44 264 GLU A N 1
ATOM 1922 C CA . GLU A 1 264 ? -67.415 -21.932 99.628 1.00 94.44 264 GLU A CA 1
ATOM 1923 C C . GLU A 1 264 ? -66.213 -22.825 99.352 1.00 94.44 264 GLU A C 1
ATOM 1925 O O . GLU A 1 264 ? -65.970 -23.814 100.044 1.00 94.44 264 GLU A O 1
ATOM 1930 N N . VAL A 1 265 ? -65.470 -22.480 98.312 1.00 95.12 265 VAL A N 1
ATOM 1931 C CA . VAL A 1 265 ? -64.340 -23.248 97.813 1.00 95.12 265 VAL A CA 1
ATOM 1932 C C . VAL A 1 265 ? -63.152 -22.309 97.691 1.00 95.12 265 VAL A C 1
ATOM 1934 O O . VAL A 1 265 ? -63.269 -21.230 97.114 1.00 95.12 265 VAL A O 1
ATOM 1937 N N . ALA A 1 266 ? -61.994 -22.708 98.208 1.00 95.00 266 ALA A N 1
ATOM 1938 C CA . ALA A 1 266 ? -60.774 -21.937 98.006 1.00 95.00 266 ALA A CA 1
ATOM 1939 C C . ALA A 1 266 ? -60.385 -21.940 96.517 1.00 95.00 266 ALA A C 1
ATOM 1941 O O . ALA A 1 266 ? -60.227 -23.002 95.907 1.00 95.00 266 ALA A O 1
ATOM 1942 N N . SER A 1 267 ? -60.223 -20.752 95.936 1.00 93.31 267 SER A N 1
ATOM 1943 C CA . SER A 1 267 ? -59.640 -20.591 94.609 1.00 93.31 267 SER A CA 1
ATOM 1944 C C . SER A 1 267 ? -58.167 -21.012 94.650 1.00 93.31 267 SER A C 1
ATOM 1946 O O . SER A 1 267 ? -57.448 -20.633 95.575 1.00 93.31 267 SER A O 1
ATOM 1948 N N . PRO A 1 268 ? -57.672 -21.760 93.651 1.00 92.94 268 PRO A N 1
ATOM 1949 C CA . PRO A 1 268 ? -56.253 -22.070 93.536 1.00 92.94 268 PRO A CA 1
ATOM 1950 C C . PRO A 1 268 ? -55.399 -20.864 93.121 1.00 92.94 268 PRO A C 1
ATOM 1952 O O . PRO A 1 268 ? -54.174 -20.959 93.182 1.00 92.94 268 PRO A O 1
ATOM 1955 N N . TYR A 1 269 ? -56.025 -19.767 92.685 1.00 91.81 269 TYR A N 1
ATOM 1956 C CA . TYR A 1 269 ? -55.360 -18.548 92.236 1.00 91.81 269 TYR A CA 1
ATOM 1957 C C . TYR A 1 269 ? -55.948 -17.338 92.952 1.00 91.81 269 TYR A C 1
ATOM 1959 O O . TYR A 1 269 ? -57.167 -17.218 93.006 1.00 91.81 269 TYR A O 1
ATOM 1967 N N . SER A 1 270 ? -55.092 -16.432 93.423 1.00 91.62 270 SER A N 1
ATOM 1968 C CA . SER A 1 270 ? -55.475 -15.162 94.056 1.00 91.62 270 SER A CA 1
ATOM 1969 C C . SER A 1 270 ? -55.788 -14.079 93.014 1.00 91.62 270 SER A C 1
ATOM 1971 O O . SER A 1 270 ? -55.070 -13.086 92.911 1.00 91.62 270 SER A O 1
ATOM 1973 N N . THR A 1 271 ? -56.795 -14.309 92.165 1.00 89.00 271 THR A N 1
ATOM 1974 C CA . THR A 1 271 ? -57.256 -13.337 91.157 1.00 89.00 271 THR A CA 1
ATOM 1975 C C . THR A 1 271 ? -58.686 -13.613 90.694 1.00 89.00 271 THR A C 1
ATOM 1977 O O . THR A 1 271 ? -59.054 -14.761 90.439 1.00 89.00 271 THR A O 1
ATOM 1980 N N . LEU A 1 272 ? -59.467 -12.549 90.483 1.00 91.19 272 LEU A N 1
ATOM 1981 C CA . LEU A 1 272 ? -60.755 -12.604 89.780 1.00 91.19 272 LEU A CA 1
ATOM 1982 C C . LEU A 1 272 ? -60.647 -12.989 88.291 1.00 91.19 272 LEU A C 1
ATOM 1984 O O . LEU A 1 272 ? -61.648 -13.403 87.707 1.00 91.19 272 LEU A O 1
ATOM 1988 N N . ASN A 1 273 ? -59.462 -12.889 87.668 1.00 89.94 273 ASN A N 1
ATOM 1989 C CA . ASN A 1 273 ? -59.264 -13.194 86.244 1.00 89.94 273 ASN A CA 1
ATOM 1990 C C . ASN A 1 273 ? -59.103 -14.701 85.990 1.00 89.94 273 ASN A C 1
ATOM 1992 O O . ASN A 1 273 ? -58.089 -15.170 85.465 1.00 89.94 273 ASN A O 1
ATOM 1996 N N . CYS A 1 274 ? -60.100 -15.475 86.407 1.00 91.06 274 CYS A N 1
ATOM 1997 C CA . CYS A 1 274 ? -60.155 -16.904 86.156 1.00 91.06 274 CYS A CA 1
ATOM 1998 C C . CYS A 1 274 ? -61.474 -17.296 85.498 1.00 91.06 274 CYS A C 1
ATOM 2000 O O . CYS A 1 274 ? -62.548 -16.810 85.849 1.00 91.06 274 CYS A O 1
ATOM 2002 N N . MET A 1 275 ? -61.395 -18.270 84.601 1.00 91.56 275 MET A N 1
ATOM 2003 C CA . MET A 1 275 ? -62.545 -19.035 84.145 1.00 91.56 275 MET A CA 1
ATOM 2004 C C . MET A 1 275 ? -62.765 -20.211 85.098 1.00 91.56 275 MET A C 1
ATOM 2006 O O . MET A 1 275 ? -61.825 -20.946 85.402 1.00 91.56 275 MET A O 1
ATOM 2010 N N . ILE A 1 276 ? -64.005 -20.415 85.540 1.00 93.88 276 ILE A N 1
ATOM 2011 C CA . ILE A 1 276 ? -64.394 -21.599 86.312 1.00 93.88 276 ILE A CA 1
ATOM 2012 C C . ILE A 1 276 ? -65.247 -22.497 85.427 1.00 93.88 276 ILE A C 1
ATOM 2014 O O . ILE A 1 276 ? -66.291 -22.081 84.925 1.00 93.88 276 ILE A O 1
ATOM 2018 N N . GLN A 1 277 ? -64.821 -23.744 85.281 1.00 93.94 277 GLN A N 1
ATOM 2019 C CA . GLN A 1 277 ? -65.611 -24.809 84.686 1.00 93.94 277 GLN A CA 1
ATOM 2020 C C . GLN A 1 277 ? -66.030 -25.776 85.787 1.00 93.94 277 GLN A C 1
ATOM 2022 O O . GLN A 1 277 ? -65.199 -26.316 86.518 1.00 93.94 277 GLN A O 1
ATOM 2027 N N . ILE A 1 278 ? -67.335 -25.979 85.915 1.00 92.44 278 ILE A N 1
ATOM 2028 C CA . ILE A 1 278 ? -67.903 -26.972 86.821 1.00 92.44 278 ILE A CA 1
ATOM 2029 C C . ILE A 1 278 ? -67.900 -28.284 86.062 1.00 92.44 278 ILE A C 1
ATOM 2031 O O . ILE A 1 278 ? -68.469 -28.354 84.978 1.00 92.44 278 ILE A O 1
ATOM 2035 N N . GLU A 1 279 ? -67.280 -29.317 86.610 1.00 92.44 279 GLU A N 1
ATOM 2036 C CA . GLU A 1 279 ? -67.296 -30.642 86.009 1.00 92.44 279 GLU A CA 1
ATOM 2037 C C . GLU A 1 279 ? -68.087 -31.593 86.915 1.00 92.44 279 GLU A C 1
ATOM 2039 O O . GLU A 1 279 ? -67.823 -31.683 88.116 1.00 92.44 279 GLU A O 1
ATOM 2044 N N . LEU A 1 280 ? -69.076 -32.285 86.352 1.00 90.25 280 LEU A N 1
ATOM 2045 C CA . LEU A 1 280 ? -69.874 -33.299 87.042 1.00 90.25 280 LEU A CA 1
ATOM 2046 C C . LEU A 1 280 ? -69.449 -34.687 86.571 1.00 90.25 280 LEU A C 1
ATOM 2048 O O . LEU A 1 280 ? -69.161 -34.883 85.391 1.00 90.25 280 LEU A O 1
ATOM 2052 N N . LEU A 1 281 ? -69.421 -35.643 87.497 1.00 90.19 281 LEU A N 1
ATOM 2053 C CA . LEU A 1 281 ? -69.229 -37.055 87.192 1.00 90.19 281 LEU A CA 1
ATOM 2054 C C . LEU A 1 281 ? -70.607 -37.678 86.969 1.00 90.19 281 LEU A C 1
ATOM 2056 O O . LEU A 1 281 ? -71.339 -37.891 87.935 1.00 90.19 281 LEU A O 1
ATOM 2060 N N . ILE A 1 282 ? -70.966 -37.949 85.718 1.00 86.50 282 ILE A N 1
ATOM 2061 C CA . ILE A 1 282 ? -72.267 -38.515 85.341 1.00 86.50 282 ILE A CA 1
ATOM 2062 C C . ILE A 1 282 ? -72.039 -39.881 84.709 1.00 86.50 282 ILE A C 1
ATOM 2064 O O . ILE A 1 282 ? -71.269 -40.000 83.759 1.00 86.50 282 ILE A O 1
ATOM 2068 N N . ASP A 1 283 ? -72.662 -40.912 85.282 1.00 85.00 283 ASP A N 1
ATOM 2069 C CA . ASP A 1 283 ? -72.562 -42.310 84.831 1.00 85.00 283 ASP A CA 1
ATOM 2070 C C . ASP A 1 283 ? -71.106 -42.771 84.561 1.00 85.00 283 ASP A C 1
ATOM 2072 O O . ASP A 1 283 ? -70.827 -43.555 83.657 1.00 85.00 283 ASP A O 1
ATOM 2076 N N . GLY A 1 284 ? -70.156 -42.272 85.365 1.00 85.25 284 GLY A N 1
ATOM 2077 C CA . GLY A 1 284 ? -68.729 -42.618 85.300 1.00 85.25 284 GLY A CA 1
ATOM 2078 C C . GLY A 1 284 ? -67.852 -41.710 84.428 1.00 85.25 284 GLY A C 1
ATOM 2079 O O . GLY A 1 284 ? -66.637 -41.898 84.413 1.00 85.25 284 GLY A O 1
ATOM 2080 N N . VAL A 1 285 ? -68.414 -40.702 83.750 1.00 87.44 285 VAL A N 1
ATOM 2081 C CA . VAL A 1 285 ? -67.667 -39.770 82.885 1.00 87.44 285 VAL A CA 1
ATOM 2082 C C . VAL A 1 285 ? -67.715 -38.349 83.443 1.00 87.44 285 VAL A C 1
ATOM 2084 O O . VAL A 1 285 ? -68.776 -37.842 83.803 1.00 87.44 285 VAL A O 1
ATOM 2087 N N . TRP A 1 286 ? -66.556 -37.691 83.512 1.00 90.94 286 TRP A N 1
ATOM 2088 C CA . TRP A 1 286 ? -66.479 -36.267 83.826 1.00 90.94 286 TRP A CA 1
ATOM 2089 C C . TRP A 1 286 ? -66.848 -35.434 82.607 1.00 90.94 286 TRP A C 1
ATOM 2091 O O . TRP A 1 286 ? -66.269 -35.615 81.536 1.00 90.94 286 TRP A O 1
ATOM 2101 N N . GLY A 1 287 ? -67.673 -34.413 82.791 1.00 86.69 287 GLY A N 1
ATOM 2102 C CA . GLY A 1 287 ? -67.550 -33.268 81.904 1.00 86.69 287 GLY A CA 1
ATOM 2103 C C . GLY A 1 287 ? -68.247 -32.016 82.390 1.00 86.69 287 GLY A C 1
ATOM 2104 O O . GLY A 1 287 ? -68.731 -31.954 83.518 1.00 86.69 287 GLY A O 1
ATOM 2105 N N . VAL A 1 288 ? -68.230 -30.996 81.533 1.00 88.88 288 VAL A N 1
ATOM 2106 C CA . VAL A 1 288 ? -68.536 -29.607 81.895 1.00 88.88 288 VAL A CA 1
ATOM 2107 C C . VAL A 1 288 ? -70.039 -29.348 81.994 1.00 88.88 288 VAL A C 1
ATOM 2109 O O . VAL A 1 288 ? -70.764 -29.454 81.007 1.00 88.88 288 VAL A O 1
ATOM 2112 N N . ALA A 1 289 ? -70.507 -29.017 83.192 1.00 84.44 289 ALA A N 1
ATOM 2113 C CA . ALA A 1 289 ? -71.881 -28.613 83.429 1.00 84.44 289 ALA A CA 1
ATOM 2114 C C . ALA A 1 289 ? -72.144 -27.192 82.919 1.00 84.44 289 ALA A C 1
ATOM 2116 O O . ALA A 1 289 ? -71.247 -26.347 82.862 1.00 84.44 289 ALA A O 1
ATOM 2117 N N . SER A 1 290 ? -73.409 -26.915 82.609 1.00 79.62 290 SER A N 1
ATOM 2118 C CA . SER A 1 290 ? -73.905 -25.556 82.408 1.00 79.62 290 SER A CA 1
ATOM 2119 C C . SER A 1 290 ? -73.630 -24.722 83.663 1.00 79.62 290 SER A C 1
ATOM 2121 O O . SER A 1 290 ? -74.069 -25.097 84.748 1.00 79.62 290 SER A O 1
ATOM 2123 N N . ASN A 1 291 ? -72.913 -23.603 83.532 1.00 84.44 291 ASN A N 1
ATOM 2124 C CA . ASN A 1 291 ? -72.675 -22.673 84.638 1.00 84.44 291 ASN A CA 1
ATOM 2125 C C . ASN A 1 291 ? -73.857 -21.696 84.760 1.00 84.44 291 ASN A C 1
ATOM 2127 O O . ASN A 1 291 ? -73.800 -20.576 84.253 1.00 84.44 291 ASN A O 1
ATOM 2131 N N . GLY A 1 292 ? -74.950 -22.148 85.377 1.00 84.81 292 GLY A N 1
ATOM 2132 C CA . GLY A 1 292 ? -76.198 -21.394 85.475 1.00 84.81 292 GLY A CA 1
ATOM 2133 C C . GLY A 1 292 ? -77.225 -22.045 86.404 1.00 84.81 292 GLY A C 1
ATOM 2134 O O . GLY A 1 292 ? -77.288 -23.267 86.531 1.00 84.81 292 GLY A O 1
ATOM 2135 N N . ILE A 1 293 ? -78.034 -21.204 87.056 1.00 84.94 293 ILE A N 1
ATOM 2136 C CA . ILE A 1 293 ? -79.206 -21.620 87.836 1.00 84.94 293 ILE A CA 1
ATOM 2137 C C . ILE A 1 293 ? -80.442 -21.011 87.175 1.00 84.94 293 ILE A C 1
ATOM 2139 O O . ILE A 1 293 ? -80.506 -19.797 86.986 1.00 84.94 293 ILE A O 1
ATOM 2143 N N . TYR A 1 294 ? -81.413 -21.855 86.842 1.00 83.00 294 TYR A N 1
ATOM 2144 C CA . TYR A 1 294 ? -82.622 -21.504 86.104 1.00 83.00 294 TYR A CA 1
ATOM 2145 C C . TYR A 1 294 ? -83.860 -21.595 87.000 1.00 83.00 294 TYR A C 1
ATOM 2147 O O . TYR A 1 294 ? -83.931 -22.432 87.906 1.00 83.00 294 TYR A O 1
ATOM 2155 N N . GLU A 1 295 ? -84.854 -20.746 86.740 1.00 81.44 295 GLU A N 1
ATOM 2156 C CA . GLU A 1 295 ? -86.152 -20.804 87.414 1.00 81.44 295 GLU A CA 1
ATOM 2157 C C . GLU A 1 295 ? -87.028 -21.921 86.822 1.00 81.44 295 GLU A C 1
ATOM 2159 O O . GLU A 1 295 ? -87.059 -22.169 85.615 1.00 81.44 295 GLU A O 1
ATOM 2164 N N . GLY A 1 296 ? -87.712 -22.651 87.695 1.00 71.44 296 GLY A N 1
ATOM 2165 C CA . GLY A 1 296 ? -88.642 -23.714 87.354 1.00 71.44 296 GLY A CA 1
ATOM 2166 C C . GLY A 1 296 ? -90.048 -23.217 87.037 1.00 71.44 296 GLY A C 1
ATOM 2167 O O . GLY A 1 296 ? -90.460 -22.147 87.455 1.00 71.44 296 GLY A O 1
ATOM 2168 N N . THR A 1 297 ? -90.854 -24.063 86.392 1.00 68.69 297 THR A N 1
ATOM 2169 C CA . THR A 1 297 ? -92.285 -23.798 86.133 1.00 68.69 297 THR A CA 1
ATOM 2170 C C . THR A 1 297 ? -93.176 -23.920 87.378 1.00 68.69 297 THR A C 1
ATOM 2172 O O . THR A 1 297 ? -94.387 -23.730 87.303 1.00 68.69 297 THR A O 1
ATOM 2175 N N . THR A 1 298 ? -92.599 -24.266 88.531 1.00 72.94 298 THR A N 1
ATOM 2176 C CA . THR A 1 298 ? -93.277 -24.338 89.831 1.00 72.94 298 THR A CA 1
ATOM 2177 C C . THR A 1 298 ? -92.731 -23.226 90.721 1.00 72.94 298 THR A C 1
ATOM 2179 O O . THR A 1 298 ? -91.513 -23.112 90.853 1.00 72.94 298 THR A O 1
ATOM 2182 N N . ALA A 1 299 ? -93.614 -22.442 91.348 1.00 74.44 299 ALA A N 1
ATOM 2183 C CA . ALA A 1 299 ? -93.228 -21.320 92.204 1.00 74.44 29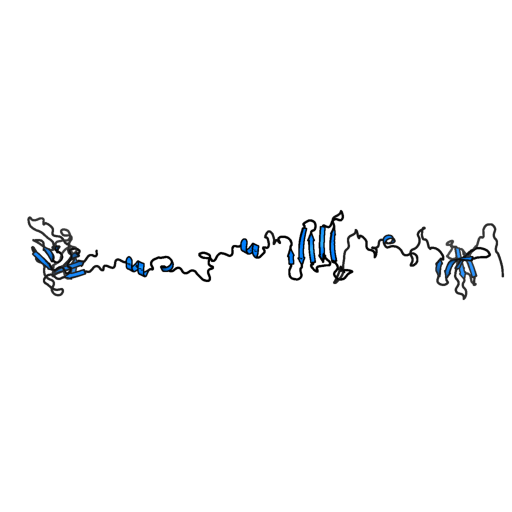9 ALA A CA 1
ATOM 2184 C C . ALA A 1 299 ? -92.182 -21.740 93.259 1.00 74.44 299 ALA A C 1
ATOM 2186 O O . ALA A 1 299 ? -92.419 -22.658 94.045 1.00 74.44 299 ALA A O 1
ATOM 2187 N N . GLY A 1 300 ? -91.018 -21.081 93.252 1.00 73.25 300 GLY A N 1
ATOM 2188 C CA . GLY A 1 300 ? -89.923 -21.306 94.208 1.00 73.25 300 GLY A CA 1
ATOM 2189 C C . GLY A 1 300 ? -88.953 -22.456 93.885 1.00 73.25 300 GLY A C 1
ATOM 2190 O O . GLY A 1 300 ? -87.997 -22.669 94.635 1.00 73.25 300 GLY A O 1
ATOM 2191 N N . ALA A 1 301 ? -89.147 -23.195 92.787 1.00 81.31 301 ALA A N 1
ATOM 2192 C CA . ALA A 1 301 ? -88.212 -24.239 92.363 1.00 81.31 301 ALA A CA 1
ATOM 2193 C C . ALA A 1 301 ? -87.119 -23.665 91.449 1.00 81.31 301 ALA A C 1
ATOM 2195 O O . ALA A 1 301 ? -87.431 -23.131 90.391 1.00 81.31 301 ALA A O 1
ATOM 2196 N N . THR A 1 302 ? -85.845 -23.825 91.810 1.00 86.19 302 THR A N 1
ATOM 2197 C CA . THR A 1 302 ? -84.702 -23.516 90.937 1.00 86.19 302 THR A CA 1
ATOM 2198 C C . THR A 1 302 ? -83.911 -24.778 90.613 1.00 86.19 302 THR A C 1
ATOM 2200 O O . THR A 1 302 ? -83.906 -25.747 91.380 1.00 86.19 302 THR A O 1
ATOM 2203 N N . PHE A 1 303 ? -83.251 -24.773 89.459 1.00 86.44 303 PHE A N 1
ATOM 2204 C CA . PHE A 1 303 ? -82.539 -25.920 88.902 1.00 86.44 303 PHE A CA 1
ATOM 2205 C C . PHE A 1 303 ? -81.158 -25.516 88.400 1.00 86.44 303 PHE A C 1
ATOM 2207 O O . PHE A 1 303 ? -80.969 -24.377 87.983 1.00 86.44 303 PHE A O 1
ATOM 2214 N N . GLY A 1 304 ? -80.205 -26.442 88.415 1.00 87.81 304 GLY A N 1
ATOM 2215 C CA . GLY A 1 304 ? -78.871 -26.217 87.862 1.00 87.81 304 GLY A CA 1
ATOM 2216 C C . GLY A 1 304 ? -77.791 -26.009 88.920 1.00 87.81 304 GLY A C 1
ATOM 2217 O O . GLY A 1 304 ? -78.005 -26.176 90.126 1.00 87.81 304 GLY A O 1
ATOM 2218 N N . ILE A 1 305 ? -76.606 -25.642 88.446 1.00 88.94 305 ILE A N 1
ATOM 2219 C CA . ILE A 1 305 ? -75.420 -25.391 89.258 1.00 88.94 305 ILE A CA 1
ATOM 2220 C C . ILE A 1 305 ? -74.657 -24.215 88.661 1.00 88.94 305 ILE A C 1
ATOM 2222 O O . ILE A 1 305 ? -74.469 -24.128 87.453 1.00 88.94 305 ILE A O 1
ATOM 2226 N N . ALA A 1 306 ? -74.203 -23.304 89.508 1.00 91.81 306 ALA A N 1
ATOM 2227 C CA . ALA A 1 306 ? -73.356 -22.202 89.087 1.00 91.81 306 ALA A CA 1
ATOM 2228 C C . ALA A 1 306 ? -72.159 -22.066 90.020 1.00 91.81 306 ALA A C 1
ATOM 2230 O O . ALA A 1 306 ? -72.261 -22.322 91.221 1.00 91.81 306 ALA A O 1
ATOM 2231 N N . ALA A 1 307 ? -71.031 -21.651 89.460 1.00 93.56 307 ALA A N 1
ATOM 2232 C CA . ALA A 1 307 ? -69.806 -21.379 90.178 1.00 93.56 307 ALA A CA 1
ATOM 2233 C C . ALA A 1 307 ? -69.210 -20.069 89.676 1.00 93.56 307 ALA A C 1
ATOM 2235 O O . ALA A 1 307 ? -68.967 -19.886 88.481 1.00 93.56 307 ALA A O 1
ATOM 2236 N N . SER A 1 308 ? -68.960 -19.164 90.611 1.00 92.88 308 SER A N 1
ATOM 2237 C CA . SER A 1 308 ? -68.367 -17.859 90.343 1.00 92.88 308 SER A CA 1
ATOM 2238 C C . SER A 1 308 ? -67.378 -17.508 91.442 1.00 92.88 308 SER A C 1
ATOM 2240 O O . SER A 1 308 ? -67.569 -17.886 92.600 1.00 92.88 308 SER A O 1
ATOM 2242 N N . LEU A 1 309 ? -66.337 -16.752 91.102 1.00 93.88 309 LEU A N 1
ATOM 2243 C CA . LEU A 1 309 ? -65.501 -16.118 92.115 1.00 93.88 309 LEU A CA 1
ATOM 2244 C C . LEU A 1 309 ? -66.330 -15.062 92.850 1.00 93.88 309 LEU A C 1
ATOM 2246 O O . LEU A 1 309 ? -67.021 -14.257 92.231 1.00 93.88 309 LEU A O 1
ATOM 2250 N N . LEU A 1 310 ? -66.283 -15.098 94.176 1.00 93.94 310 LEU A N 1
ATOM 2251 C CA . LEU A 1 310 ? -66.829 -14.057 95.046 1.00 93.94 310 LEU A CA 1
ATOM 2252 C C . LEU A 1 310 ? -65.801 -12.947 95.274 1.00 93.94 310 LEU A C 1
ATOM 2254 O O . LEU A 1 310 ? -66.155 -11.777 95.365 1.00 93.94 310 LEU A O 1
ATOM 2258 N N . ASN A 1 311 ? -64.537 -13.336 95.397 1.00 93.06 311 ASN A N 1
ATOM 2259 C CA . ASN A 1 311 ? -63.371 -12.476 95.556 1.00 93.06 311 ASN A CA 1
ATOM 2260 C C . ASN A 1 311 ? -62.145 -13.230 95.009 1.00 93.06 311 ASN A C 1
ATOM 2262 O O . ASN A 1 311 ? -62.283 -14.365 94.549 1.00 93.06 311 ASN A O 1
ATOM 2266 N N . ASP A 1 312 ? -60.957 -12.632 95.097 1.00 92.38 312 ASP A N 1
ATOM 2267 C CA . ASP A 1 312 ? -59.720 -13.205 94.553 1.00 92.38 312 ASP A CA 1
ATOM 2268 C C . ASP A 1 312 ? -59.408 -14.630 95.029 1.00 92.38 312 ASP A C 1
ATOM 2270 O O . ASP A 1 312 ? -58.731 -15.358 94.319 1.00 92.38 312 ASP A O 1
ATOM 2274 N N . ASN A 1 313 ? -59.892 -15.051 96.199 1.00 94.19 313 ASN A N 1
ATOM 2275 C CA . ASN A 1 313 ? -59.506 -16.316 96.825 1.00 94.19 313 ASN A CA 1
ATOM 2276 C C . ASN A 1 313 ? -60.669 -17.291 97.034 1.00 94.19 313 ASN A C 1
ATOM 2278 O O . ASN A 1 313 ? -60.440 -18.424 97.457 1.00 94.19 313 ASN A O 1
ATOM 2282 N N . THR A 1 314 ? -61.911 -16.891 96.768 1.00 95.44 314 THR A N 1
ATOM 2283 C CA . THR A 1 314 ? -63.091 -17.696 97.108 1.00 95.44 314 THR A CA 1
ATOM 2284 C C . THR A 1 314 ? -63.984 -17.889 95.899 1.00 95.44 314 THR A C 1
ATOM 2286 O O . THR A 1 314 ? -64.506 -16.933 95.332 1.00 95.44 314 THR A O 1
ATOM 2289 N N . ILE A 1 315 ? -64.224 -19.148 95.555 1.00 96.38 315 ILE A N 1
ATOM 2290 C CA . ILE A 1 315 ? -65.230 -19.581 94.593 1.00 96.38 315 ILE A CA 1
ATOM 2291 C C . ILE A 1 315 ? -66.476 -19.989 95.369 1.00 96.38 315 ILE A C 1
ATOM 2293 O O . ILE A 1 315 ? -66.401 -20.710 96.361 1.00 96.38 315 ILE A O 1
ATOM 2297 N N . ILE A 1 316 ? -67.635 -19.544 94.904 1.00 94.94 316 ILE A N 1
ATOM 2298 C CA . ILE A 1 316 ? -68.924 -19.950 95.448 1.00 94.94 316 ILE A CA 1
ATOM 2299 C C . ILE A 1 316 ? -69.593 -20.863 94.444 1.00 94.94 316 ILE A C 1
ATOM 2301 O O . ILE A 1 316 ? -69.856 -20.446 93.320 1.00 94.94 316 ILE A O 1
ATOM 2305 N N . VAL A 1 317 ? -69.907 -22.080 94.877 1.00 94.44 317 VAL A N 1
ATOM 2306 C CA . VAL A 1 317 ? -70.762 -23.009 94.138 1.00 94.44 317 VAL A CA 1
ATOM 2307 C C . VAL A 1 317 ? -72.164 -22.935 94.728 1.00 94.44 317 VAL A C 1
ATOM 2309 O O . VAL A 1 317 ? -72.344 -23.092 95.938 1.00 94.44 317 VAL A O 1
ATOM 2312 N N . LYS A 1 318 ? -73.165 -22.689 93.886 1.00 92.56 318 LYS A N 1
ATOM 2313 C CA . LYS A 1 318 ? -74.583 -22.716 94.256 1.00 92.56 318 LYS A CA 1
ATOM 2314 C C . LYS A 1 318 ? -75.323 -23.749 93.425 1.00 92.56 318 LYS A C 1
ATOM 2316 O O . LYS A 1 318 ? -75.051 -23.883 92.235 1.00 92.56 318 LYS A O 1
ATOM 2321 N N . THR A 1 319 ? -76.288 -24.424 94.037 1.00 91.50 319 THR A N 1
ATOM 2322 C CA . THR A 1 319 ? -77.198 -25.344 93.345 1.00 91.50 319 THR A CA 1
ATOM 2323 C C . THR A 1 319 ? -78.647 -24.896 93.435 1.00 91.50 319 THR A C 1
ATOM 2325 O O . THR A 1 319 ? -79.048 -24.210 94.377 1.00 91.50 319 THR A O 1
ATOM 2328 N N . GLY A 1 320 ? -79.439 -25.298 92.442 1.00 88.56 320 GLY A N 1
ATOM 2329 C CA . GLY A 1 320 ? -80.885 -25.131 92.447 1.00 88.56 320 GLY A CA 1
ATOM 2330 C C . GLY A 1 320 ? -81.553 -25.847 93.626 1.00 88.56 320 GLY A C 1
ATOM 2331 O O . GLY A 1 320 ? -81.042 -26.845 94.144 1.00 88.56 320 GLY A O 1
ATOM 2332 N N . SER A 1 321 ? -82.707 -25.339 94.058 1.00 89.00 321 SER A N 1
ATOM 2333 C CA . SER A 1 321 ? -83.449 -25.865 95.207 1.00 89.00 321 SER A CA 1
ATOM 2334 C C . SER A 1 321 ? -84.033 -27.261 94.975 1.00 89.00 321 SER A C 1
ATOM 2336 O O . SER A 1 321 ? -84.250 -27.989 95.943 1.00 89.00 321 SER A O 1
ATOM 2338 N N . ARG A 1 322 ? -84.263 -27.655 93.713 1.00 86.56 322 ARG A N 1
ATOM 2339 C CA . ARG A 1 322 ? -84.990 -28.887 93.370 1.00 86.56 322 ARG A CA 1
ATOM 2340 C C . ARG A 1 322 ? -84.132 -29.970 92.720 1.00 86.56 322 ARG A C 1
ATOM 2342 O O . ARG A 1 322 ? -84.186 -31.102 93.184 1.00 86.56 322 ARG A O 1
ATOM 2349 N N . GLU A 1 323 ? -83.342 -29.653 91.692 1.00 85.75 323 GLU A N 1
ATOM 2350 C CA . GLU A 1 323 ? -82.387 -30.594 91.074 1.00 85.75 323 GLU A CA 1
ATOM 2351 C C . GLU A 1 323 ? -81.131 -29.859 90.580 1.00 85.75 323 GLU A C 1
ATOM 2353 O O . GLU A 1 323 ? -81.158 -28.660 90.300 1.00 85.75 323 GLU A O 1
ATOM 2358 N N . ILE A 1 324 ? -80.021 -30.590 90.463 1.00 85.38 324 ILE A N 1
ATOM 2359 C CA . ILE A 1 324 ? -78.720 -30.053 90.024 1.00 85.38 324 ILE A CA 1
ATOM 2360 C C . ILE A 1 324 ? -78.574 -30.135 88.499 1.00 85.38 324 ILE A C 1
ATOM 2362 O O . ILE A 1 324 ? -77.909 -29.296 87.901 1.00 85.38 324 ILE A O 1
ATOM 2366 N N . VAL A 1 325 ? -79.200 -31.132 87.865 1.00 81.00 325 VAL A N 1
ATOM 2367 C CA . VAL A 1 325 ? -79.139 -31.387 86.420 1.00 81.00 325 VAL A CA 1
ATOM 2368 C C . VAL A 1 325 ? -80.506 -31.887 85.931 1.00 81.00 325 VAL A C 1
ATOM 2370 O O . VAL A 1 325 ? -81.052 -32.806 86.539 1.00 81.00 325 VAL A O 1
ATOM 2373 N N . ARG A 1 326 ? -81.032 -31.332 84.823 1.00 77.75 326 ARG A N 1
ATOM 2374 C CA . ARG A 1 326 ? -82.259 -31.790 84.124 1.00 77.75 326 ARG A CA 1
ATOM 2375 C C . ARG A 1 326 ? -81.989 -32.286 82.697 1.00 77.75 326 ARG A C 1
ATOM 2377 O O . ARG A 1 326 ? -80.849 -32.294 82.234 1.00 77.75 326 ARG A O 1
ATOM 2384 N N . LEU A 1 327 ? -83.060 -32.687 81.996 1.00 74.12 327 LEU A N 1
ATOM 2385 C CA . LEU A 1 327 ? -83.052 -32.977 80.555 1.00 74.12 327 LEU A CA 1
ATOM 2386 C C . LEU A 1 327 ? -82.479 -31.805 79.746 1.00 74.12 327 LEU A C 1
ATOM 2388 O O . LEU A 1 327 ? -82.714 -30.640 80.082 1.00 74.12 327 LEU A O 1
ATOM 2392 N N . SER A 1 328 ? -81.764 -32.111 78.657 1.00 74.81 328 SER A N 1
ATOM 2393 C CA . SER A 1 328 ? -81.061 -31.114 77.829 1.00 74.81 328 SER A CA 1
ATOM 2394 C C . SER A 1 328 ? -81.981 -29.997 77.326 1.00 74.81 328 SER A C 1
ATOM 2396 O O . SER A 1 328 ? -81.548 -28.856 77.198 1.00 74.81 328 SER A O 1
ATOM 2398 N N . ASN A 1 329 ? -83.263 -30.309 77.111 1.00 73.44 329 ASN A N 1
ATOM 2399 C CA . ASN A 1 329 ? -84.287 -29.376 76.632 1.00 73.44 329 ASN A CA 1
ATOM 2400 C C . ASN A 1 329 ? -84.630 -28.242 77.619 1.00 73.44 329 ASN A C 1
ATOM 2402 O O . ASN A 1 329 ? -85.315 -27.306 77.219 1.00 73.44 329 ASN A O 1
ATOM 2406 N N . TYR A 1 330 ? -84.199 -28.324 78.884 1.00 70.19 330 TYR A N 1
ATOM 2407 C CA . TYR A 1 330 ? -84.510 -27.321 79.911 1.00 70.19 330 TYR A CA 1
ATOM 2408 C C . TYR A 1 330 ? -83.283 -26.539 80.389 1.00 70.19 330 TYR A C 1
ATOM 2410 O O . TYR A 1 330 ? -83.365 -25.321 80.498 1.00 70.19 330 TYR A O 1
ATOM 2418 N N . ASP A 1 331 ? -82.157 -27.218 80.636 1.00 65.62 331 ASP A N 1
ATOM 2419 C CA . ASP A 1 331 ? -80.992 -26.609 81.307 1.00 65.62 331 ASP A CA 1
ATOM 2420 C C . ASP A 1 331 ? -79.709 -26.650 80.457 1.00 65.62 331 ASP A C 1
ATOM 2422 O O . ASP A 1 331 ? -78.622 -26.372 80.956 1.00 65.62 331 ASP A O 1
ATOM 2426 N N . GLY A 1 332 ? -79.794 -27.046 79.179 1.00 68.00 332 GLY A N 1
ATOM 2427 C CA . GLY A 1 332 ? -78.615 -27.153 78.307 1.00 68.00 332 GLY A CA 1
ATOM 2428 C C . GLY A 1 332 ? -77.605 -28.216 78.759 1.00 68.00 332 GLY A C 1
ATOM 2429 O O . GLY A 1 332 ? -76.442 -28.177 78.367 1.00 68.00 332 GLY A O 1
ATOM 2430 N N . ASN A 1 333 ? -78.044 -29.164 79.590 1.00 72.44 333 ASN A N 1
ATOM 2431 C CA . ASN A 1 333 ? -77.238 -30.281 80.060 1.00 72.44 333 ASN A CA 1
ATOM 2432 C C . ASN A 1 333 ? -76.747 -31.143 78.871 1.00 72.44 333 ASN A C 1
ATOM 2434 O O . ASN A 1 333 ? -77.588 -31.731 78.181 1.00 72.44 333 ASN A O 1
ATOM 2438 N N . PRO A 1 334 ? -75.425 -31.303 78.658 1.00 68.12 334 PRO A N 1
ATOM 2439 C CA . PRO A 1 334 ? -74.897 -32.042 77.513 1.00 68.12 334 PRO A CA 1
ATOM 2440 C C . PRO A 1 334 ? -75.120 -33.563 77.588 1.00 68.12 334 PRO A C 1
ATOM 2442 O O . PRO A 1 334 ? -75.033 -34.229 76.561 1.00 68.12 334 PRO A O 1
ATOM 2445 N N . TRP A 1 335 ? -75.439 -34.128 78.760 1.00 76.25 335 TRP A N 1
ATOM 2446 C CA . TRP A 1 335 ? -75.647 -35.579 78.923 1.00 76.25 335 TRP A CA 1
ATOM 2447 C C . TRP A 1 335 ? -77.094 -36.031 78.766 1.00 76.25 335 TRP A C 1
ATOM 2449 O O . TRP A 1 335 ? -77.355 -37.230 78.778 1.00 76.25 335 TRP A O 1
ATOM 2459 N N . ASN A 1 336 ? -78.041 -35.100 78.619 1.00 74.06 336 ASN A N 1
ATOM 2460 C CA . ASN A 1 336 ? -79.483 -35.350 78.581 1.00 74.06 336 ASN A CA 1
ATOM 2461 C C . ASN A 1 336 ? -80.050 -35.995 79.874 1.00 74.06 336 ASN A C 1
ATOM 2463 O O . ASN A 1 336 ? -80.938 -35.417 80.474 1.00 74.06 336 ASN A O 1
ATOM 2467 N N . LYS A 1 337 ? -79.547 -37.124 80.393 1.00 69.81 337 LYS A N 1
ATOM 2468 C CA . LYS A 1 337 ? -79.955 -37.724 81.685 1.00 69.81 337 LYS A CA 1
ATOM 2469 C C . LYS A 1 337 ? -78.820 -38.576 82.277 1.00 69.81 337 LYS A C 1
ATOM 2471 O O . LYS A 1 337 ? -78.160 -39.268 81.518 1.00 69.81 337 LYS A O 1
ATOM 2476 N N . GLY A 1 338 ? -78.643 -38.582 83.603 1.00 70.38 338 GLY A N 1
ATOM 2477 C CA . GLY A 1 338 ? -77.716 -39.496 84.291 1.00 70.38 338 GLY A CA 1
ATOM 2478 C C . GLY A 1 338 ? -77.636 -39.259 85.804 1.00 70.38 338 GLY A C 1
ATOM 2479 O O . GLY A 1 338 ? -78.159 -38.259 86.304 1.00 70.38 338 GLY A O 1
ATOM 2480 N N . THR A 1 339 ? -77.016 -40.181 86.548 1.00 79.50 339 THR A N 1
ATOM 2481 C CA . THR A 1 339 ? -76.859 -40.060 88.012 1.00 79.50 339 THR A CA 1
ATOM 2482 C C . THR A 1 339 ? -75.554 -39.344 88.346 1.00 79.50 339 THR A C 1
ATOM 2484 O O . THR A 1 339 ? -74.489 -39.736 87.874 1.00 79.50 339 THR A O 1
ATOM 2487 N N . ILE A 1 340 ? -75.616 -38.306 89.187 1.00 85.38 340 ILE A N 1
ATOM 2488 C CA . ILE A 1 340 ? -74.422 -37.558 89.606 1.00 85.38 340 ILE A CA 1
ATOM 2489 C C . ILE A 1 340 ? -73.656 -38.365 90.661 1.00 85.38 340 ILE A C 1
ATOM 2491 O O . ILE A 1 340 ? -74.119 -38.546 91.789 1.00 85.38 340 ILE A O 1
ATOM 2495 N N . GLY A 1 341 ? -72.461 -38.823 90.294 1.00 86.81 341 GLY A N 1
ATOM 2496 C CA . GLY A 1 341 ? -71.515 -39.506 91.176 1.00 86.81 341 GLY A CA 1
ATOM 2497 C C . GLY A 1 341 ? -70.645 -38.554 92.004 1.00 86.81 341 GLY A C 1
ATOM 2498 O O . GLY A 1 341 ? -70.180 -38.943 93.072 1.00 86.81 341 GLY A O 1
ATOM 2499 N N . GLY A 1 342 ? -70.462 -37.308 91.551 1.00 91.12 342 GLY A N 1
ATOM 2500 C CA . GLY A 1 342 ? -69.706 -36.266 92.251 1.00 91.12 342 GLY A CA 1
ATOM 2501 C C . GLY A 1 342 ? -69.470 -35.012 91.402 1.00 91.12 342 GLY A C 1
ATOM 2502 O O . GLY A 1 342 ? -69.922 -34.942 90.258 1.00 91.12 342 GLY A O 1
ATOM 2503 N N . TYR A 1 343 ? -68.768 -34.020 91.956 1.00 93.00 343 TYR A N 1
ATOM 2504 C CA . TYR A 1 343 ? -68.395 -32.791 91.242 1.00 93.00 343 TYR A CA 1
ATOM 2505 C C . TYR A 1 343 ? -66.952 -32.354 91.521 1.00 93.00 343 TYR A C 1
ATOM 2507 O O . TYR A 1 343 ? -66.365 -32.683 92.554 1.00 93.00 343 TYR A O 1
ATOM 2515 N N . ARG A 1 344 ? -66.387 -31.584 90.592 1.00 95.75 344 ARG A N 1
ATOM 2516 C CA . ARG A 1 344 ? -65.099 -30.898 90.729 1.00 95.75 344 ARG A CA 1
ATOM 2517 C C . ARG A 1 344 ? -65.137 -29.570 89.982 1.00 95.75 344 ARG A C 1
ATOM 2519 O O . ARG A 1 344 ? -66.025 -29.335 89.166 1.00 95.75 344 ARG A O 1
ATOM 2526 N N . LEU A 1 345 ? -64.174 -28.698 90.251 1.00 96.06 345 LEU A N 1
ATOM 2527 C CA . LEU A 1 345 ? -64.019 -27.438 89.528 1.00 96.06 345 LEU A CA 1
ATOM 2528 C C . LEU A 1 345 ? -62.674 -27.433 88.812 1.00 96.06 345 LEU A C 1
ATOM 2530 O O . LEU A 1 345 ? -61.656 -27.769 89.413 1.00 96.06 345 LEU A O 1
ATOM 2534 N N . ARG A 1 346 ? -62.653 -27.011 87.551 1.00 95.19 346 ARG A N 1
ATOM 2535 C CA . ARG A 1 346 ? -61.432 -26.620 86.851 1.00 95.19 346 ARG A CA 1
ATOM 2536 C C . ARG A 1 346 ? -61.375 -25.105 86.821 1.00 95.19 346 ARG A C 1
ATOM 2538 O O . ARG A 1 346 ? -62.251 -24.452 86.260 1.00 95.19 346 ARG A O 1
ATOM 2545 N N . VAL A 1 347 ? -60.352 -24.556 87.451 1.00 94.56 347 VAL A N 1
ATOM 2546 C CA . VAL A 1 347 ? -60.115 -23.119 87.506 1.00 94.56 347 VAL A CA 1
ATOM 2547 C C . VAL A 1 347 ? -58.958 -22.825 86.574 1.00 94.56 347 VAL A C 1
ATOM 2549 O O . VAL A 1 347 ? -57.911 -23.455 86.682 1.00 94.56 347 VAL A O 1
ATOM 2552 N N . THR A 1 348 ? -59.151 -21.893 85.653 1.00 92.25 348 THR A N 1
ATOM 2553 C CA . THR A 1 348 ? -58.159 -21.528 84.644 1.00 92.25 348 THR A CA 1
ATOM 2554 C C . THR A 1 348 ? -57.861 -20.046 84.760 1.00 92.25 348 THR A C 1
ATOM 2556 O O . THR A 1 348 ? -58.749 -19.227 84.534 1.00 92.25 348 THR A O 1
ATOM 2559 N N . LYS A 1 349 ? -56.624 -19.697 85.106 1.00 89.81 349 LYS A N 1
ATOM 2560 C CA . LYS A 1 349 ? -56.149 -18.318 85.173 1.00 89.81 349 LYS A CA 1
ATOM 2561 C C . LYS A 1 349 ? -55.972 -17.778 83.759 1.00 89.81 349 LYS A C 1
ATOM 2563 O O . LYS A 1 349 ? -55.237 -18.353 82.955 1.00 89.81 349 LYS A O 1
ATOM 2568 N N . LEU A 1 350 ? -56.655 -16.685 83.451 1.00 84.81 350 LEU A N 1
ATOM 2569 C CA . LEU A 1 350 ? -56.560 -16.032 82.152 1.00 84.81 350 LEU A CA 1
ATOM 2570 C C . LEU A 1 350 ? -55.366 -15.067 82.163 1.00 84.81 350 LEU A C 1
ATOM 2572 O O . LEU A 1 350 ? -55.121 -14.372 83.153 1.00 84.81 350 LEU A O 1
ATOM 2576 N N . GLY A 1 351 ? -54.584 -15.080 81.079 1.00 72.75 351 GLY A N 1
ATOM 2577 C CA . GLY A 1 351 ? -53.474 -14.145 80.889 1.00 72.75 351 GLY A CA 1
ATOM 2578 C C . GLY A 1 351 ? -53.979 -12.707 80.765 1.00 72.75 351 GLY A C 1
ATOM 2579 O O . GLY A 1 351 ? -55.117 -12.486 80.346 1.00 72.75 351 GLY A O 1
ATOM 2580 N N . VAL A 1 352 ? -53.136 -11.753 81.160 1.00 60.00 352 VAL A N 1
ATOM 2581 C CA . VAL A 1 352 ? -53.295 -10.333 80.814 1.00 60.00 352 VAL A CA 1
ATOM 2582 C C . VAL A 1 352 ? -52.605 -10.094 79.480 1.00 60.00 352 VAL A C 1
ATOM 2584 O O . VAL A 1 352 ? -51.501 -10.663 79.304 1.00 60.00 352 VAL A O 1
#

Organism: NCBI:txid2173106

Nearest PDB structures (foldseek):
  4a0t-assembly1_C  TM=3.711E-01  e=5.954E-08  Escherichia phage T7
  8tjt-assembly2_B  TM=4.865E-01  e=6.926E-01  Homo sapiens
  7t6x-assembly1_L  TM=4.019E-01  e=4.285E-01  Homo sapiens
  7mkm-assembly1_L  TM=3.419E-01  e=1.542E+00  Mus musculus

Secondary structure (DSSP, 8-state):
-------SS-PPP---TT----SSEEEEEE-TTTT---EEEEEE-TTS---EEEEEE-SS-EEEEEEE-TT--EEESS--EETTEEPPBTTBPPPTGGGTPPPTT-----S------SS-------SSTT--EEEEEE-TTS-EEEEEEE--SS---EEEEETTTTEEEEE-SS-EEESS--EETTEEPPPHHHHHHHTT----EETTEEP-S-----GGGGTPPPHHHHHHHHS-----EEEEE-TTS-SSSPPPPPTT-EEEEE-SSSSS-EEEEEEEEETTEEEE--BEEEE-SSTT-EEEEEEEEEETTEEEEEE-SSBS---HHHH--TTSS--EEEEEEEEEEPP-

Sequence (352 aa):
MTGQLIINNVLKVAGGNGFLPGSQGAHICWNRVNGSGRTDLVNHKGNGGGGFVFWNGDDKSQTELASLNSAGSLFVTGTISESGKRVYSPNNKPTANDVGALSASGGAVTGKVDVVADDNALTFKAATAGAANYIIGKNSVGGNEWYAGKGSKSSNDVALHSYVHGTSLILKSDRVESNKNLYIGGNIVLTDAVAAQKYALRSIRVNGKPLSADVNLLASDINAWNKTEADGRYLMKTAIESKVIYPGGTESAPPKIATNARIEVASPYSTLNCMIQIELLIDGVWGVASNGIYEGTTAGATFGIAASLLNDNTIIVKTGSREIVRLSNYDGNPWNKGTIGGYRLRVTKLGV

pLDDT: mean 88.23, std 9.99, range [48.69, 98.75]

InterPro domains:
  IPR048388 Tail fibre protein gp37, trimerization region [PF20744] (121-193)

Radius of gyration: 74.9 Å; Cα contacts (8 Å, |Δi|>4): 558; chains: 1; bounding box: 143×60×178 Å

Mean predicted aligned error: 16.37 Å

Solvent-accessible surface area (backbone atoms only — not comparable to full-atom values): 21955 Å² total; per-residue (Å²): 138,90,83,85,88,86,78,96,81,82,90,84,83,87,58,58,78,66,64,71,84,92,58,66,45,81,46,80,49,32,22,44,62,84,71,70,72,47,76,44,83,42,57,38,38,67,94,55,70,50,51,50,75,43,73,53,68,64,102,85,48,77,42,71,50,33,33,32,45,62,86,68,51,78,46,60,72,72,83,62,62,58,97,89,39,74,58,72,42,98,94,40,66,74,53,36,75,76,72,76,48,83,41,95,90,54,79,87,79,91,67,91,82,85,81,86,59,79,82,87,62,81,86,88,76,58,92,49,90,62,49,45,46,63,51,74,45,58,48,99,88,68,48,71,40,31,40,43,33,23,82,35,57,91,48,86,40,33,33,46,33,32,58,79,75,72,41,41,44,33,44,49,100,87,50,78,46,56,82,58,87,49,65,62,86,94,41,73,64,69,53,72,72,56,40,51,62,76,46,60,69,76,74,58,46,64,94,87,39,77,62,93,68,87,89,81,81,52,40,78,77,70,80,45,77,46,70,69,61,48,51,71,73,69,59,88,78,67,76,71,48,71,50,77,47,33,72,89,41,37,90,94,50,42,21,73,80,62,56,59,38,79,44,82,32,80,42,97,48,86,46,71,59,49,52,69,42,45,28,36,25,40,80,88,43,78,44,72,51,49,77,40,69,46,83,47,100,46,94,89,36,26,29,19,31,30,60,45,69,79,46,38,48,35,30,39,38,39,31,10,58,68,37,54,76,53,48,33,94,79,57,64,31,88,72,39,72,76,58,79,68,18,38,36,37,38,41,30,43,57,71,131